Protein AF-A0AAJ1K6I8-F1 (afdb_monomer)

Nearest PDB structures (foldseek):
  7cw2-assembly1_G  TM=1.431E-01  e=1.729E+00  Chikungunya virus
  3vu1-assembly3_B  TM=1.465E-01  e=9.385E-01  Pyrococcus horikoshii OT3
  2y38-assembly1_A  TM=1.721E-01  e=2.697E+00  Mus musculus
  8dmk-assembly1_G  TM=1.646E-01  e=2.851E+00  Homo sapiens
  7l0x-assembly1_A  TM=8.747E-02  e=4.969E+00  Human bocavirus 2

Solvent-accessible surface area (backbone atoms only — not comparable to full-atom values): 17843 Å² total; per-residue (Å²): 136,84,81,69,69,66,61,62,54,54,54,50,50,54,52,47,50,56,55,49,54,47,72,72,60,46,54,47,30,60,45,58,56,71,55,100,54,77,42,68,25,69,38,74,58,63,40,36,34,36,35,37,39,49,50,61,60,92,43,60,48,101,85,53,48,31,41,80,56,90,61,39,62,38,56,99,60,13,27,31,35,32,36,29,44,47,19,76,48,39,23,38,34,37,47,49,69,50,67,42,64,46,36,42,31,15,43,45,37,33,37,37,44,75,57,76,91,77,45,69,90,72,59,56,64,68,61,33,26,31,80,51,97,81,25,37,34,56,38,71,49,93,63,74,59,88,90,60,66,43,28,37,77,78,46,74,38,77,39,52,92,83,33,46,68,54,57,46,35,33,38,39,35,42,31,66,89,46,75,44,72,51,56,93,83,77,89,82,77,62,40,59,58,58,50,42,51,52,53,31,66,46,21,57,79,34,75,49,49,51,70,40,66,38,30,37,72,51,38,37,24,65,23,24,37,36,39,36,34,65,58,67,70,89,79,56,83,79,83,74,84,80,60,92,92,58,80,79,84,73,41,63,64,44,46,51,49,51,50,54,50,48,64,62,46,30,79,80,39,79,75,56,38,63,33,25,54,35,83,88,43,90,83,70,52,34,29,27,69,61,45,73,54,89,54,83,88,62,83,48,77,47,24,33,38,73,43,44,45,51,30,44,38,35,31,46,43,75,59,132

Secondary structure (DSSP, 8-state):
----HHHHHHHHHHHHHHHHHHHHH-EEEEEETTSSS---EEEEETTEEEEEEE-S---B-TTS-B---TT-B--TT-EEEEEEE--SS-EEEEEEEEEE--EE-SEEEEEEEEPPS--TTT--TTTEEEEETTEEEE---SS--TTS--EEEEEEEEEPTT-B--EEEEEEEEETTEEEEE-SS--SS-HHHHHHHHHHHHHTTEEE-TT--HHHHTS-EEEEEEEEE----S---SS--PPTTS--PPPHHHHHHHHHHHHHHTTT-TT-EEEEE-TT-TTS-EEE--EE--SSS---TTEEE---EEEEEEEEEE--

Structure (mmCIF, N/CA/C/O backbone):
data_AF-A0AAJ1K6I8-F1
#
_entry.id   AF-A0AAJ1K6I8-F1
#
loop_
_atom_site.group_PDB
_atom_site.id
_atom_site.type_symbol
_atom_site.label_atom_id
_atom_site.label_alt_id
_atom_site.label_comp_id
_atom_site.label_asym_id
_atom_site.label_entity_id
_atom_site.label_seq_id
_atom_site.pdbx_PDB_ins_code
_atom_site.Cartn_x
_atom_site.Cartn_y
_atom_site.Cartn_z
_atom_site.occupancy
_atom_site.B_iso_or_equiv
_atom_site.auth_seq_id
_atom_site.auth_comp_id
_atom_site.auth_asym_id
_atom_site.auth_atom_id
_atom_site.pdbx_PDB_model_num
ATOM 1 N N . MET A 1 1 ? 58.435 -9.416 2.989 1.00 38.78 1 MET A N 1
ATOM 2 C CA . MET A 1 1 ? 57.155 -9.105 2.308 1.00 38.78 1 MET A CA 1
ATOM 3 C C . MET A 1 1 ? 56.909 -10.129 1.195 1.00 38.78 1 MET A C 1
ATOM 5 O O . MET A 1 1 ? 57.478 -10.001 0.117 1.00 38.78 1 MET A O 1
ATOM 9 N N . LYS A 1 2 ? 56.142 -11.199 1.460 1.00 36.44 2 LYS A N 1
ATOM 10 C CA . LYS A 1 2 ? 55.767 -12.202 0.441 1.00 36.44 2 LYS A CA 1
ATOM 11 C C . LYS A 1 2 ? 54.670 -11.609 -0.455 1.00 36.44 2 LYS A C 1
ATOM 13 O O . LYS A 1 2 ? 53.614 -11.229 0.037 1.00 36.44 2 LYS A O 1
ATOM 18 N N . LYS A 1 3 ? 54.932 -11.499 -1.761 1.00 41.12 3 LYS A N 1
ATOM 19 C CA . LYS A 1 3 ? 53.960 -11.044 -2.771 1.00 41.12 3 LYS A CA 1
ATOM 20 C C . LYS A 1 3 ? 52.855 -12.100 -2.932 1.00 41.12 3 LYS A C 1
ATOM 22 O O . LYS A 1 3 ? 53.098 -13.153 -3.518 1.00 41.12 3 LYS A O 1
ATOM 27 N N . ASN A 1 4 ? 51.651 -11.811 -2.434 1.00 41.00 4 ASN A N 1
ATOM 28 C CA . ASN A 1 4 ? 50.465 -12.662 -2.572 1.00 41.00 4 ASN A CA 1
ATOM 29 C C . ASN A 1 4 ? 49.978 -12.702 -4.031 1.00 41.00 4 ASN A C 1
ATOM 31 O O . ASN A 1 4 ? 49.158 -11.888 -4.453 1.00 41.00 4 ASN A O 1
ATOM 35 N N . LYS A 1 5 ? 50.467 -13.678 -4.807 1.00 43.75 5 LYS A N 1
ATOM 36 C CA . LYS A 1 5 ? 49.947 -14.001 -6.150 1.00 43.75 5 LYS A CA 1
ATOM 37 C C . LYS A 1 5 ? 48.472 -14.449 -6.117 1.00 43.75 5 LYS A C 1
ATOM 39 O O . LYS A 1 5 ? 47.772 -14.287 -7.108 1.00 43.75 5 LYS A O 1
ATOM 44 N N . SER A 1 6 ? 47.986 -14.920 -4.969 1.00 41.75 6 SER A N 1
ATOM 45 C CA . SER A 1 6 ? 46.628 -15.440 -4.767 1.00 41.75 6 SER A CA 1
ATOM 46 C C . SER A 1 6 ? 45.533 -14.365 -4.797 1.00 41.75 6 SER A C 1
ATOM 48 O O . SER A 1 6 ? 44.414 -14.653 -5.201 1.00 41.75 6 SER A O 1
ATOM 50 N N . ILE A 1 7 ? 45.849 -13.112 -4.440 1.00 43.94 7 ILE A N 1
ATOM 51 C CA . ILE A 1 7 ? 44.864 -12.012 -4.433 1.00 43.94 7 ILE A CA 1
ATOM 52 C C . ILE A 1 7 ? 44.485 -11.601 -5.865 1.00 43.94 7 ILE A C 1
ATOM 54 O O . ILE A 1 7 ? 43.333 -11.278 -6.125 1.00 43.94 7 ILE A O 1
ATOM 58 N N . LYS A 1 8 ? 45.412 -11.706 -6.828 1.00 40.22 8 LYS A N 1
ATOM 59 C CA . LYS A 1 8 ? 45.126 -11.377 -8.236 1.00 40.22 8 LYS A CA 1
ATOM 60 C C . LYS A 1 8 ? 44.209 -12.397 -8.918 1.00 40.22 8 LYS A C 1
ATOM 62 O O . LYS A 1 8 ? 43.440 -12.012 -9.787 1.00 40.22 8 LYS A O 1
ATOM 67 N N . ILE A 1 9 ? 44.266 -13.669 -8.518 1.00 42.62 9 ILE A N 1
ATOM 68 C CA . ILE A 1 9 ? 43.439 -14.740 -9.100 1.00 42.62 9 ILE A CA 1
ATOM 69 C C . ILE A 1 9 ? 41.993 -14.645 -8.599 1.00 42.62 9 ILE A C 1
ATOM 71 O O . ILE A 1 9 ? 41.072 -14.812 -9.388 1.00 42.62 9 ILE A O 1
ATOM 75 N N . VAL A 1 10 ? 41.781 -14.299 -7.325 1.00 42.50 10 VAL A N 1
ATOM 76 C CA . VAL A 1 10 ? 40.431 -14.141 -6.754 1.00 42.50 10 VAL A CA 1
ATOM 77 C C . VAL A 1 10 ? 39.714 -12.919 -7.336 1.00 42.50 10 VAL A C 1
ATOM 79 O O . VAL A 1 10 ? 38.545 -13.020 -7.689 1.00 42.50 10 VAL A O 1
ATOM 82 N N . THR A 1 11 ? 40.410 -11.792 -7.532 1.00 41.44 11 THR A N 1
ATOM 83 C CA . THR A 1 11 ? 39.826 -10.619 -8.208 1.00 41.44 11 THR A CA 1
ATOM 84 C C . THR A 1 11 ? 39.512 -10.906 -9.679 1.00 41.44 11 THR A C 1
ATOM 86 O O . THR A 1 11 ? 38.473 -10.476 -10.171 1.00 41.44 11 THR A O 1
ATOM 89 N N . PHE A 1 12 ? 40.353 -11.680 -10.374 1.00 40.25 12 PHE A N 1
ATOM 90 C CA . PHE A 1 12 ? 40.087 -12.083 -11.758 1.00 40.25 12 PHE A CA 1
ATOM 91 C C . PHE A 1 12 ? 38.906 -13.063 -11.857 1.00 40.25 12 PHE A C 1
ATOM 93 O O . PHE A 1 12 ? 38.102 -12.940 -12.774 1.00 40.25 12 PHE A O 1
ATOM 100 N N . LEU A 1 13 ? 38.742 -13.977 -10.889 1.00 36.44 13 LEU A N 1
ATOM 101 C CA . LEU A 1 13 ? 37.581 -14.874 -10.816 1.00 36.44 13 LEU A CA 1
ATOM 102 C C . LEU A 1 13 ? 36.275 -14.117 -10.532 1.00 36.44 13 LEU A C 1
ATOM 104 O O . LEU A 1 13 ? 35.247 -14.445 -11.115 1.00 36.44 13 LEU A O 1
ATOM 108 N N . PHE A 1 14 ? 36.312 -13.092 -9.675 1.00 39.00 14 PHE A N 1
ATOM 109 C CA . PHE A 1 14 ? 35.135 -12.278 -9.353 1.00 39.00 14 PHE A CA 1
ATOM 110 C C . PHE A 1 14 ? 34.688 -11.424 -10.550 1.00 39.00 14 PHE A C 1
ATOM 112 O O . PHE A 1 14 ? 33.501 -11.359 -10.857 1.00 39.00 14 PHE A O 1
ATOM 119 N N . VAL A 1 15 ? 35.641 -10.829 -11.279 1.00 41.50 15 VAL A N 1
ATOM 120 C CA . VAL A 1 15 ? 35.359 -10.092 -12.523 1.00 41.50 15 VAL A CA 1
ATOM 121 C C . VAL A 1 15 ? 34.892 -11.045 -13.630 1.00 41.50 15 VAL A C 1
ATOM 123 O O . VAL A 1 15 ? 33.938 -10.732 -14.333 1.00 41.50 15 VAL A O 1
ATOM 126 N N . ALA A 1 16 ? 35.477 -12.242 -13.746 1.00 33.47 16 ALA A N 1
ATOM 127 C CA . ALA A 1 16 ? 35.028 -13.254 -14.702 1.00 33.47 16 ALA A CA 1
ATOM 128 C C . ALA A 1 16 ? 33.619 -13.795 -14.386 1.00 33.47 16 ALA A C 1
ATOM 130 O O . ALA A 1 16 ? 32.859 -14.060 -15.312 1.00 33.47 16 ALA A O 1
ATOM 131 N N . MET A 1 17 ? 33.223 -13.915 -13.112 1.00 36.22 17 MET A N 1
ATOM 132 C CA . MET A 1 17 ? 31.847 -14.278 -12.730 1.00 36.22 17 MET A CA 1
ATOM 133 C C . MET A 1 17 ? 30.831 -13.186 -13.083 1.00 36.22 17 MET A C 1
ATOM 135 O O . MET A 1 17 ? 29.754 -13.502 -13.584 1.00 36.22 17 MET A O 1
ATOM 139 N N . PHE A 1 18 ? 31.172 -11.907 -12.898 1.00 33.94 18 PHE A N 1
ATOM 140 C CA . PHE A 1 18 ? 30.319 -10.798 -13.347 1.00 33.94 18 PHE A CA 1
ATOM 141 C C . PHE A 1 18 ? 30.206 -10.722 -14.878 1.00 33.94 18 PHE A C 1
ATOM 143 O O . PHE A 1 18 ? 29.122 -10.480 -15.393 1.00 33.94 18 PHE A O 1
ATOM 150 N N . VAL A 1 19 ? 31.291 -10.991 -15.615 1.00 36.91 19 VAL A N 1
ATOM 151 C CA . VAL A 1 19 ? 31.282 -10.993 -17.092 1.00 36.91 19 VAL A CA 1
ATOM 152 C C . VAL A 1 19 ? 30.577 -12.230 -17.665 1.00 36.91 19 VAL A C 1
ATOM 154 O O . VAL A 1 19 ? 29.942 -12.149 -18.708 1.00 36.91 19 VAL A O 1
ATOM 157 N N . THR A 1 20 ? 30.636 -13.385 -16.999 1.00 37.34 20 THR A N 1
ATOM 158 C CA . THR A 1 20 ? 29.946 -14.601 -17.475 1.00 37.34 20 THR A CA 1
ATOM 159 C C . THR A 1 20 ? 28.459 -14.617 -17.128 1.00 37.34 20 THR A C 1
ATOM 161 O O . THR A 1 20 ? 27.670 -15.155 -17.897 1.00 37.34 20 THR A O 1
ATOM 164 N N . THR A 1 21 ? 28.031 -13.985 -16.033 1.00 38.47 21 THR A N 1
ATOM 165 C CA . THR A 1 21 ? 26.598 -13.889 -15.699 1.00 38.47 21 THR A CA 1
ATOM 166 C C . THR A 1 21 ? 25.840 -12.899 -16.586 1.00 38.47 21 THR A C 1
ATOM 168 O O . THR A 1 21 ? 24.662 -13.131 -16.866 1.00 38.47 21 THR A O 1
ATOM 171 N N . THR A 1 22 ? 26.498 -11.862 -17.114 1.00 41.53 22 THR A N 1
ATOM 172 C CA . THR A 1 22 ? 25.907 -10.978 -18.136 1.00 41.53 22 THR A CA 1
ATOM 173 C C . THR A 1 22 ? 25.869 -11.633 -19.520 1.00 41.53 22 THR A C 1
ATOM 175 O O . THR A 1 22 ? 24.896 -11.452 -20.243 1.00 41.53 22 THR A O 1
ATOM 178 N N . LEU A 1 23 ? 26.856 -12.473 -19.863 1.00 41.47 23 LEU A N 1
ATOM 179 C CA . LEU A 1 23 ? 26.892 -13.200 -21.142 1.00 41.47 23 LEU A CA 1
ATOM 180 C C . LEU A 1 23 ? 25.904 -14.378 -21.230 1.00 41.47 23 LEU A C 1
ATOM 182 O O . LEU A 1 23 ? 25.534 -14.762 -22.333 1.00 41.47 23 LEU A O 1
ATOM 186 N N . VAL A 1 24 ? 25.482 -14.964 -20.101 1.00 44.53 24 VAL A N 1
ATOM 187 C CA . VAL A 1 24 ? 24.609 -16.159 -20.088 1.00 44.53 24 VAL A CA 1
ATOM 188 C C . VAL A 1 24 ? 23.135 -15.825 -19.817 1.00 44.53 24 VAL A C 1
ATOM 190 O O . VAL A 1 24 ? 22.267 -16.645 -20.102 1.00 44.53 24 VAL A O 1
ATOM 193 N N . SER A 1 25 ? 22.809 -14.643 -19.278 1.00 48.06 25 SER A N 1
ATOM 194 C CA . SER A 1 25 ? 21.444 -14.372 -18.790 1.00 48.06 25 SER A CA 1
ATOM 195 C C . SER A 1 25 ? 20.563 -13.484 -19.678 1.00 48.06 25 SER A C 1
ATOM 197 O O . SER A 1 25 ? 19.380 -13.353 -19.371 1.00 48.06 25 SER A O 1
ATOM 199 N N . ASN A 1 26 ? 21.075 -12.878 -20.758 1.00 58.56 26 ASN A N 1
ATOM 200 C CA . ASN A 1 26 ? 20.370 -11.855 -21.560 1.00 58.56 26 ASN A CA 1
ATOM 201 C C . ASN A 1 26 ? 19.823 -10.661 -20.731 1.00 58.56 26 ASN A C 1
ATOM 203 O O . ASN A 1 26 ? 19.096 -9.822 -21.257 1.00 58.56 26 ASN A O 1
ATOM 207 N N . VAL A 1 27 ? 20.149 -10.541 -19.435 1.00 59.81 27 VAL A N 1
ATOM 208 C CA . VAL A 1 27 ? 19.680 -9.448 -18.568 1.00 59.81 27 VAL A CA 1
ATOM 209 C C . VAL A 1 27 ? 20.643 -8.269 -18.678 1.00 59.81 27 VAL A C 1
ATOM 211 O O . VAL A 1 27 ? 21.794 -8.366 -18.260 1.00 59.81 27 VAL A O 1
ATOM 214 N N . PHE A 1 28 ? 20.161 -7.153 -19.229 1.00 62.72 28 PHE A N 1
ATOM 215 C CA . PHE A 1 28 ? 20.962 -5.965 -19.552 1.00 62.72 28 PHE A CA 1
ATOM 216 C C . PHE A 1 28 ? 20.936 -4.914 -18.442 1.00 62.72 28 PHE A C 1
ATOM 218 O O . PHE A 1 28 ? 21.936 -4.254 -18.177 1.00 62.72 28 PHE A O 1
ATOM 225 N N . ALA A 1 29 ? 19.805 -4.759 -17.760 1.00 65.50 29 ALA A N 1
ATOM 226 C CA . ALA A 1 29 ? 19.705 -3.893 -16.596 1.00 65.50 29 ALA A CA 1
ATOM 227 C C . ALA A 1 29 ? 18.631 -4.409 -15.645 1.00 65.50 29 ALA A C 1
ATOM 229 O O . ALA A 1 29 ? 17.580 -4.891 -16.066 1.00 65.50 29 ALA A O 1
ATOM 230 N N . GLN A 1 30 ? 18.887 -4.290 -14.347 1.00 71.56 30 GLN A N 1
ATOM 231 C CA . GLN A 1 30 ? 17.906 -4.605 -13.323 1.00 71.56 30 GLN A CA 1
ATOM 232 C C . GLN A 1 30 ? 17.962 -3.554 -12.219 1.00 71.56 30 GLN A C 1
ATOM 234 O O . GLN A 1 30 ? 19.021 -3.303 -11.653 1.00 71.56 30 GLN A O 1
ATOM 239 N N . TYR A 1 31 ? 16.809 -2.969 -11.923 1.00 73.56 31 TYR A N 1
ATOM 240 C CA . TYR A 1 31 ? 16.574 -2.052 -10.818 1.00 73.56 31 TYR A CA 1
ATOM 241 C C . TYR A 1 31 ? 15.690 -2.740 -9.775 1.00 73.56 31 TYR A C 1
ATOM 243 O O . TYR A 1 31 ? 14.700 -3.384 -10.142 1.00 73.56 31 TYR A O 1
ATOM 251 N N . ILE A 1 32 ? 16.039 -2.617 -8.492 1.00 74.81 32 ILE A N 1
ATOM 252 C CA . ILE A 1 32 ? 15.300 -3.231 -7.385 1.00 74.81 32 ILE A CA 1
ATOM 253 C C . ILE A 1 32 ? 15.176 -2.205 -6.265 1.00 74.81 32 ILE A C 1
ATOM 255 O O . ILE A 1 32 ? 16.120 -1.978 -5.522 1.00 74.81 32 ILE A O 1
ATOM 259 N N . SER A 1 33 ? 13.978 -1.669 -6.037 1.00 71.62 33 SER A N 1
ATOM 260 C CA . SER A 1 33 ? 13.776 -0.604 -5.042 1.00 71.62 33 SER A CA 1
ATOM 261 C C . SER A 1 33 ? 14.146 -0.969 -3.594 1.00 71.62 33 SER A C 1
ATOM 263 O O . SER A 1 33 ? 14.109 -0.117 -2.710 1.00 71.62 33 SER A O 1
ATOM 265 N N . ASN A 1 34 ? 14.415 -2.241 -3.299 1.00 61.84 34 ASN A N 1
ATOM 266 C CA . ASN A 1 34 ? 14.684 -2.731 -1.948 1.00 61.84 34 ASN A CA 1
ATOM 267 C C . ASN A 1 34 ? 16.176 -2.727 -1.571 1.00 61.84 34 ASN A C 1
ATOM 269 O O . ASN A 1 34 ? 16.479 -3.046 -0.424 1.00 61.84 34 ASN A O 1
ATOM 273 N N . THR A 1 35 ? 17.094 -2.339 -2.462 1.00 54.38 35 THR A N 1
ATOM 274 C CA . THR A 1 35 ? 18.536 -2.273 -2.167 1.00 54.38 35 THR A CA 1
ATOM 275 C C . THR A 1 35 ? 18.991 -0.875 -1.720 1.00 54.38 35 THR A C 1
ATOM 277 O O . THR A 1 35 ? 18.536 0.132 -2.244 1.00 54.38 35 THR A O 1
ATOM 280 N N . ASP A 1 36 ? 19.883 -0.796 -0.721 1.00 45.28 36 ASP A N 1
ATOM 281 C CA . ASP A 1 36 ? 20.355 0.454 -0.075 1.00 45.28 36 ASP A CA 1
ATOM 282 C C . ASP A 1 36 ? 21.361 1.279 -0.906 1.00 45.28 36 ASP A C 1
ATOM 284 O O . ASP A 1 36 ? 22.176 2.025 -0.358 1.00 45.28 36 ASP A O 1
ATOM 288 N N . LYS A 1 37 ? 21.391 1.124 -2.229 1.00 42.66 37 LYS A N 1
ATOM 289 C CA . LYS A 1 37 ? 22.335 1.850 -3.084 1.00 42.66 37 LYS A CA 1
ATOM 290 C C . LYS A 1 37 ? 21.564 2.692 -4.080 1.00 42.66 37 LYS A C 1
ATOM 292 O O . LYS A 1 37 ? 20.499 2.293 -4.530 1.00 42.66 37 LYS A O 1
ATOM 297 N N . ASP A 1 38 ? 22.123 3.851 -4.423 1.00 42.59 38 ASP A N 1
ATOM 298 C CA . ASP A 1 38 ? 21.773 4.534 -5.664 1.00 42.59 38 ASP A CA 1
ATOM 299 C C . ASP A 1 38 ? 21.954 3.512 -6.791 1.00 42.59 38 ASP A C 1
ATOM 301 O O . ASP A 1 38 ? 23.079 3.184 -7.189 1.00 42.59 38 ASP A O 1
ATOM 305 N N . ASP A 1 39 ? 20.845 2.918 -7.223 1.00 46.72 39 ASP A N 1
ATOM 306 C CA . ASP A 1 39 ? 20.861 1.819 -8.170 1.00 46.72 39 ASP A CA 1
ATOM 307 C C . ASP A 1 39 ? 21.228 2.419 -9.519 1.00 46.72 39 ASP A C 1
ATOM 309 O O . ASP A 1 39 ? 20.403 3.009 -10.210 1.00 46.72 39 ASP A O 1
ATOM 313 N N . SER A 1 40 ? 22.503 2.311 -9.872 1.00 45.56 40 SER A N 1
ATOM 314 C CA . SER A 1 40 ? 22.976 2.503 -11.232 1.00 45.56 40 SER A CA 1
ATOM 315 C C . SER A 1 40 ? 23.131 1.125 -11.860 1.00 45.56 40 SER A C 1
ATOM 317 O O . SER A 1 40 ? 24.184 0.498 -11.795 1.00 45.56 40 SER A O 1
ATOM 319 N N . ALA A 1 41 ? 22.055 0.623 -12.460 1.00 50.69 41 ALA A N 1
ATOM 320 C CA . ALA A 1 41 ? 22.172 -0.459 -13.428 1.00 50.69 41 ALA A CA 1
ATOM 321 C C . ALA A 1 41 ? 22.564 0.190 -14.753 1.00 50.69 41 ALA A C 1
ATOM 323 O O . ALA A 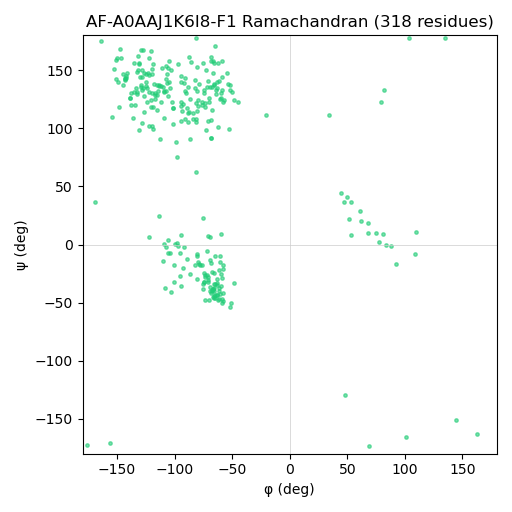1 41 ? 21.871 1.093 -15.205 1.00 50.69 41 ALA A O 1
ATOM 324 N N . GLY A 1 42 ? 23.691 -0.193 -15.341 1.00 49.81 42 GLY A N 1
ATOM 325 C CA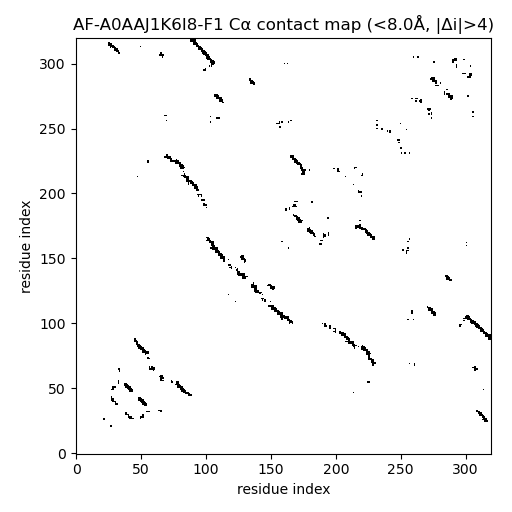 . GLY A 1 42 ? 24.165 0.387 -16.593 1.00 49.81 42 GLY A CA 1
ATOM 326 C C . GLY A 1 42 ? 25.053 -0.601 -17.324 1.00 49.81 42 GLY A C 1
ATOM 327 O O . GLY A 1 42 ? 26.163 -0.870 -16.873 1.00 49.81 42 GLY A O 1
ATOM 328 N N . ILE A 1 43 ? 24.570 -1.138 -18.440 1.00 56.31 43 ILE A N 1
ATOM 329 C CA . ILE A 1 43 ? 25.348 -1.996 -19.337 1.00 56.31 43 ILE A CA 1
ATOM 330 C C . ILE A 1 43 ? 25.195 -1.441 -20.750 1.00 56.31 43 ILE A C 1
ATOM 332 O O . ILE A 1 43 ? 24.099 -1.061 -21.166 1.00 56.31 43 ILE A O 1
ATOM 336 N N . ALA A 1 44 ? 26.318 -1.363 -21.464 1.00 57.72 44 ALA A N 1
ATOM 337 C CA . ALA A 1 44 ? 26.352 -1.097 -22.891 1.00 57.72 44 ALA A CA 1
ATOM 338 C C . ALA A 1 44 ? 26.767 -2.385 -23.602 1.00 57.72 44 ALA A C 1
ATOM 340 O O . ALA A 1 44 ? 27.918 -2.806 -23.488 1.00 57.72 44 ALA A O 1
ATOM 341 N N . GLN A 1 45 ? 25.843 -3.025 -24.313 1.00 62.00 45 GLN A N 1
ATOM 342 C CA . GLN A 1 45 ? 26.141 -4.225 -25.090 1.00 62.00 45 GLN A CA 1
ATOM 343 C C . GLN A 1 45 ? 25.519 -4.098 -26.477 1.00 62.00 45 GLN A C 1
ATOM 345 O O . GLN A 1 45 ? 24.418 -3.580 -26.651 1.00 62.00 45 GLN A O 1
ATOM 350 N N . TRP A 1 46 ? 26.324 -4.455 -27.478 1.00 69.75 46 TRP A N 1
ATOM 351 C CA . TRP A 1 46 ? 26.055 -4.224 -28.896 1.00 69.75 46 TRP A CA 1
ATOM 352 C C . TRP A 1 46 ? 25.678 -2.786 -29.263 1.00 69.75 46 TRP A C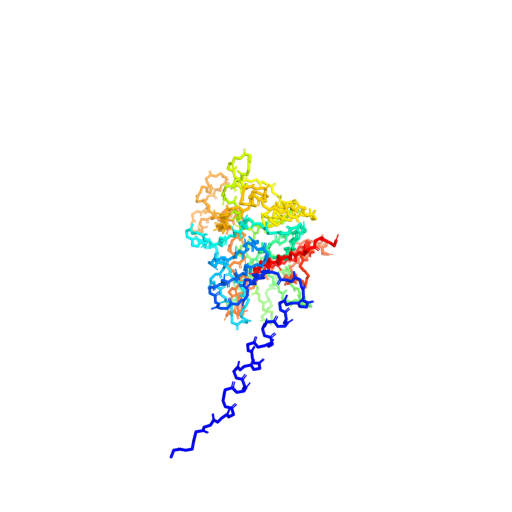 1
ATOM 354 O O . TRP A 1 46 ? 25.067 -2.602 -30.299 1.00 69.75 46 TRP A O 1
ATOM 364 N N . GLY A 1 47 ? 26.020 -1.773 -28.459 1.00 74.19 47 GLY A N 1
ATOM 365 C CA . GLY A 1 47 ? 25.650 -0.369 -28.694 1.00 74.19 47 GLY A CA 1
ATOM 366 C C . GLY A 1 47 ? 24.293 0.059 -28.114 1.00 74.19 47 GLY A C 1
ATOM 367 O O . GLY A 1 47 ? 23.963 1.239 -28.201 1.00 74.19 47 GLY A O 1
ATOM 368 N N . VAL A 1 48 ? 23.542 -0.853 -27.481 1.00 79.19 48 VAL A N 1
ATOM 369 C CA . VAL A 1 48 ? 22.356 -0.537 -26.664 1.00 79.19 48 VAL A CA 1
ATOM 370 C C . VAL A 1 48 ? 22.813 -0.083 -25.282 1.00 79.19 48 VAL A C 1
ATOM 372 O O . VAL A 1 48 ? 23.632 -0.758 -24.663 1.00 79.19 48 VAL A O 1
ATOM 375 N N . VAL A 1 49 ? 22.277 1.032 -24.787 1.00 80.88 49 VAL A N 1
ATOM 376 C CA . VAL A 1 49 ? 22.544 1.571 -23.449 1.00 80.88 49 VAL A CA 1
ATOM 377 C C . VAL A 1 49 ? 21.243 1.603 -22.663 1.00 80.88 49 VAL A C 1
ATOM 379 O O . VAL A 1 49 ? 20.317 2.326 -23.017 1.00 80.88 49 VAL A O 1
ATOM 382 N N . THR A 1 50 ? 21.189 0.860 -21.564 1.00 78.75 50 THR A N 1
ATOM 383 C CA . THR A 1 50 ? 20.059 0.888 -20.628 1.00 78.75 50 THR A CA 1
ATOM 384 C C . THR A 1 50 ? 20.550 1.319 -19.261 1.00 78.75 50 THR A C 1
ATOM 386 O O . THR A 1 50 ? 21.522 0.747 -18.762 1.00 78.75 50 THR A O 1
ATOM 389 N N . SER A 1 51 ? 19.883 2.288 -18.638 1.00 79.12 51 SER A N 1
ATOM 390 C CA . SER A 1 51 ? 20.165 2.634 -17.254 1.00 79.12 51 SER A CA 1
ATOM 391 C C . SER A 1 51 ? 18.946 3.015 -16.441 1.00 79.12 51 SER A C 1
ATOM 393 O O . SER A 1 51 ? 18.078 3.724 -16.930 1.00 79.12 51 SER A O 1
ATOM 395 N N . ALA A 1 52 ? 18.953 2.624 -15.175 1.00 83.31 52 ALA A N 1
ATOM 396 C CA . ALA A 1 52 ? 18.125 3.210 -14.131 1.00 83.31 52 ALA A CA 1
ATOM 397 C C . ALA A 1 52 ? 19.066 3.954 -13.177 1.00 83.31 52 ALA A C 1
ATOM 399 O O . ALA A 1 52 ? 20.157 3.447 -12.916 1.00 83.31 52 ALA A O 1
ATOM 400 N N . LYS A 1 53 ? 18.712 5.167 -12.747 1.00 81.88 53 LYS A N 1
ATOM 401 C CA . LYS A 1 53 ? 19.516 5.998 -11.840 1.00 81.88 53 LYS A CA 1
ATOM 402 C C . LYS A 1 53 ? 18.623 6.759 -10.873 1.00 81.88 53 LYS A C 1
ATOM 404 O O . LYS A 1 53 ? 17.590 7.289 -11.267 1.00 81.88 53 LYS A O 1
ATOM 409 N N . GLY A 1 54 ? 19.083 6.886 -9.636 1.00 80.19 54 GLY A N 1
ATOM 410 C CA . GLY A 1 54 ? 18.352 7.558 -8.568 1.00 80.19 54 GLY A CA 1
ATOM 411 C C . GLY A 1 54 ? 17.672 6.562 -7.638 1.00 80.19 54 GLY A C 1
ATOM 412 O O . GLY A 1 54 ? 17.984 5.372 -7.629 1.00 80.19 54 GLY A O 1
ATOM 413 N N . SER A 1 55 ? 16.754 7.068 -6.826 1.00 82.69 55 SER A N 1
ATOM 414 C CA . SER A 1 55 ? 16.077 6.289 -5.796 1.00 82.69 55 SER A CA 1
ATOM 415 C C . SER A 1 55 ? 14.607 6.662 -5.794 1.00 82.69 55 SER A C 1
ATOM 417 O O . SER A 1 55 ? 14.261 7.828 -5.590 1.00 82.69 55 SER A O 1
ATOM 419 N N . LEU A 1 56 ? 13.750 5.669 -6.045 1.00 86.44 56 LEU A N 1
ATOM 420 C CA . LEU A 1 56 ? 12.312 5.881 -6.015 1.00 86.44 56 LEU A CA 1
ATOM 421 C C . LEU A 1 56 ? 11.830 6.020 -4.569 1.00 86.44 56 LEU A C 1
ATOM 423 O O . LEU A 1 56 ? 11.153 6.986 -4.250 1.00 86.44 56 LEU A O 1
ATOM 427 N N . PHE A 1 57 ? 12.240 5.119 -3.673 1.00 88.12 57 PHE A N 1
ATOM 428 C CA . PHE A 1 57 ? 11.861 5.148 -2.258 1.00 88.12 57 PHE A CA 1
ATOM 429 C C . PHE A 1 57 ? 13.103 5.206 -1.374 1.00 88.12 57 PHE A C 1
ATOM 431 O O . PHE A 1 57 ? 14.031 4.419 -1.547 1.00 88.12 57 PHE A O 1
ATOM 438 N N . THR A 1 58 ? 13.108 6.126 -0.410 1.00 81.19 58 THR A N 1
ATOM 439 C CA . THR A 1 58 ? 14.280 6.384 0.443 1.00 81.19 58 THR A CA 1
ATOM 440 C C . THR A 1 58 ? 14.099 5.936 1.887 1.00 81.19 58 THR A C 1
ATOM 442 O O . THR A 1 58 ? 15.075 5.889 2.629 1.00 81.19 58 THR A O 1
ATOM 445 N N . GLN A 1 59 ? 12.867 5.645 2.304 1.00 86.56 59 GLN A N 1
ATOM 446 C CA . GLN A 1 59 ? 12.548 5.249 3.671 1.00 86.56 59 GLN A CA 1
ATOM 447 C C . GLN A 1 59 ? 12.277 3.748 3.750 1.00 86.56 59 GLN A C 1
ATOM 449 O O . GLN A 1 59 ? 11.639 3.167 2.868 1.00 86.56 59 GLN A O 1
ATOM 454 N N . LYS A 1 60 ? 12.767 3.123 4.822 1.00 86.56 60 LYS A N 1
ATOM 455 C CA . LYS A 1 60 ? 12.622 1.692 5.093 1.00 86.56 60 LYS A CA 1
ATOM 456 C C . LYS A 1 60 ? 12.171 1.464 6.529 1.00 86.56 60 LYS A C 1
ATOM 458 O O . LYS A 1 60 ? 12.526 2.233 7.420 1.00 86.56 60 LYS A O 1
ATOM 463 N N . ASP A 1 61 ? 11.412 0.398 6.748 1.00 84.62 61 ASP A N 1
ATOM 464 C CA . ASP A 1 61 ? 11.089 -0.070 8.093 1.00 84.62 61 ASP A CA 1
ATOM 465 C C . ASP A 1 61 ? 12.227 -0.908 8.703 1.00 84.62 61 ASP A C 1
ATOM 467 O O . ASP A 1 61 ? 13.237 -1.196 8.057 1.00 84.62 61 ASP A O 1
ATOM 471 N N . ALA A 1 62 ? 12.051 -1.350 9.952 1.00 83.12 62 ALA A N 1
ATOM 472 C CA . ALA A 1 62 ? 13.033 -2.177 10.661 1.00 83.12 62 ALA A CA 1
ATOM 473 C C . ALA A 1 62 ? 13.327 -3.533 9.982 1.00 83.12 62 ALA A C 1
ATOM 475 O O . ALA A 1 62 ? 14.318 -4.181 10.311 1.00 83.12 62 ALA A O 1
ATOM 476 N N . THR A 1 63 ? 12.483 -3.972 9.041 1.00 82.94 63 THR A N 1
ATOM 477 C CA . THR A 1 63 ? 12.667 -5.204 8.259 1.00 82.94 63 THR A CA 1
ATOM 478 C C . THR A 1 63 ? 13.286 -4.952 6.881 1.00 82.94 63 THR A C 1
ATOM 480 O O . THR A 1 63 ? 13.477 -5.895 6.115 1.00 82.94 63 THR A O 1
ATOM 483 N N . GLY A 1 64 ? 13.613 -3.696 6.556 1.00 82.50 64 GLY A N 1
ATOM 484 C CA . GLY A 1 64 ? 14.204 -3.291 5.280 1.00 82.50 64 GLY A CA 1
ATOM 485 C C . GLY A 1 64 ? 13.197 -3.125 4.137 1.00 82.50 64 GLY A C 1
ATOM 486 O O . GLY A 1 64 ? 13.606 -2.956 2.986 1.00 82.50 64 GLY A O 1
ATOM 487 N N . LYS A 1 65 ? 11.888 -3.167 4.418 1.00 85.44 65 LYS A N 1
ATOM 488 C CA . LYS A 1 65 ? 10.844 -2.935 3.409 1.00 85.44 65 LYS A CA 1
ATOM 489 C C . LYS A 1 65 ? 10.623 -1.444 3.216 1.00 85.44 65 LYS A C 1
ATOM 491 O O . LYS A 1 65 ? 10.612 -0.703 4.196 1.00 85.44 65 LYS A O 1
ATOM 496 N N . ASN A 1 66 ? 10.403 -1.012 1.976 1.00 89.12 66 ASN A N 1
ATOM 497 C CA . ASN A 1 66 ? 10.136 0.399 1.728 1.00 89.12 66 ASN A CA 1
ATOM 498 C C . ASN A 1 66 ? 8.773 0.792 2.298 1.00 89.12 66 ASN A C 1
ATOM 500 O O . ASN A 1 66 ? 7.775 0.088 2.109 1.00 89.12 66 ASN A O 1
ATOM 504 N N . ILE A 1 67 ? 8.764 1.935 2.968 1.00 89.19 67 ILE A N 1
ATOM 505 C CA . ILE A 1 67 ? 7.588 2.571 3.552 1.00 89.19 67 ILE A CA 1
ATOM 506 C C . ILE A 1 67 ? 7.578 4.036 3.138 1.00 89.19 67 ILE A C 1
ATOM 508 O O . ILE A 1 67 ? 8.624 4.603 2.829 1.00 89.19 67 ILE A O 1
ATOM 512 N N . ILE A 1 68 ? 6.401 4.638 3.148 1.00 89.38 68 ILE A N 1
ATOM 513 C CA . ILE A 1 68 ? 6.204 6.074 2.958 1.00 89.38 68 ILE A CA 1
ATOM 514 C C . ILE A 1 68 ? 5.094 6.508 3.917 1.00 89.38 68 ILE A C 1
ATOM 516 O O . ILE A 1 68 ? 4.196 5.717 4.222 1.00 89.38 68 ILE A O 1
ATOM 520 N N . TYR A 1 69 ? 5.178 7.738 4.404 1.00 88.12 69 TYR A N 1
ATOM 521 C CA . TYR A 1 69 ? 4.228 8.308 5.348 1.00 88.12 69 TYR A CA 1
ATOM 522 C C . TYR A 1 69 ? 3.292 9.310 4.657 1.00 88.12 69 TYR A C 1
ATOM 524 O O . TYR A 1 69 ? 3.636 9.860 3.604 1.00 88.12 69 TYR A O 1
ATOM 532 N N . PRO A 1 70 ? 2.110 9.582 5.239 1.00 87.06 70 PRO A N 1
ATOM 533 C CA . PRO A 1 70 ? 1.247 10.669 4.811 1.00 87.06 70 PRO A CA 1
ATOM 534 C C . PRO A 1 70 ? 1.998 11.989 4.644 1.00 87.06 70 PRO A C 1
ATOM 536 O O . PRO A 1 70 ? 2.659 12.478 5.557 1.00 87.06 70 PRO A O 1
ATOM 539 N N . GLY A 1 71 ? 1.875 12.553 3.445 1.00 84.56 71 GLY A N 1
ATOM 540 C CA . GLY A 1 71 ? 2.517 13.799 3.032 1.00 84.56 71 GLY A CA 1
ATOM 541 C C . GLY A 1 71 ? 3.954 13.698 2.542 1.00 84.56 71 GLY A C 1
ATOM 542 O O . GLY A 1 71 ? 4.505 14.712 2.104 1.00 84.56 71 GLY A O 1
ATOM 543 N N . ASP A 1 72 ? 4.537 12.500 2.527 1.00 88.69 72 ASP A N 1
ATOM 544 C CA . ASP A 1 72 ? 5.815 12.275 1.864 1.00 88.69 72 ASP A CA 1
ATOM 545 C C . ASP A 1 72 ? 5.707 12.427 0.342 1.00 88.69 72 ASP A C 1
ATOM 547 O O . ASP A 1 72 ? 4.652 12.265 -0.275 1.00 88.69 72 ASP A O 1
ATOM 551 N N . LYS A 1 73 ? 6.855 12.687 -0.285 1.00 90.06 73 LYS A N 1
ATOM 552 C CA . LYS A 1 73 ? 7.017 12.710 -1.739 1.00 90.06 73 LYS A CA 1
ATOM 553 C C . LYS A 1 73 ? 8.401 12.227 -2.147 1.00 90.06 73 LYS A C 1
ATOM 555 O O . LYS A 1 73 ? 9.346 12.265 -1.353 1.00 90.06 73 LYS A O 1
ATOM 560 N N . SER A 1 74 ? 8.538 11.818 -3.402 1.00 89.19 74 SER A N 1
ATOM 561 C CA . SER A 1 74 ? 9.836 11.516 -3.996 1.00 89.19 74 SER A CA 1
ATOM 562 C C . SER A 1 74 ? 10.732 12.756 -4.031 1.00 89.19 74 SER A C 1
ATOM 564 O O . SER A 1 74 ? 10.253 13.889 -4.107 1.00 89.19 74 SER A O 1
ATOM 566 N N . LYS A 1 75 ? 12.052 12.541 -4.071 1.00 83.69 75 LYS A N 1
ATOM 567 C CA . LYS A 1 75 ? 13.020 13.596 -4.416 1.00 83.69 75 LYS A CA 1
ATOM 568 C C . LYS A 1 75 ? 12.734 14.157 -5.815 1.00 83.69 75 LYS A C 1
ATOM 570 O O . LYS A 1 75 ? 12.159 13.452 -6.640 1.00 83.69 75 LYS A O 1
ATOM 575 N N . ASP A 1 76 ? 13.206 15.375 -6.089 1.00 75.75 76 ASP A N 1
ATOM 576 C CA . ASP A 1 76 ? 12.866 16.158 -7.291 1.00 75.75 76 ASP A CA 1
ATOM 577 C C . ASP A 1 76 ? 12.985 15.395 -8.624 1.00 75.75 76 ASP A C 1
ATOM 579 O O . ASP A 1 76 ? 12.192 15.629 -9.531 1.00 75.75 76 ASP A O 1
ATOM 583 N N . THR A 1 77 ? 13.936 14.462 -8.753 1.00 76.62 77 THR A N 1
ATOM 584 C CA . THR A 1 77 ? 14.134 13.664 -9.979 1.00 76.62 77 THR A CA 1
ATOM 585 C C . THR A 1 77 ? 13.670 12.208 -9.875 1.00 76.62 77 THR A C 1
ATOM 587 O O . THR A 1 77 ? 13.687 11.502 -10.879 1.00 76.62 77 THR A O 1
ATOM 590 N N . GLY A 1 78 ? 13.285 11.739 -8.682 1.00 86.69 78 GLY A N 1
ATOM 591 C CA . GLY A 1 78 ? 12.862 10.358 -8.431 1.00 86.69 78 GLY A CA 1
ATOM 592 C C . GLY A 1 78 ? 13.803 9.294 -9.019 1.00 86.69 78 GLY A C 1
ATOM 593 O O . GLY A 1 78 ? 15.018 9.330 -8.795 1.00 86.69 78 GLY A O 1
ATOM 594 N N . LEU A 1 79 ? 13.226 8.338 -9.755 1.00 88.00 79 LEU A N 1
ATOM 595 C CA . LEU A 1 79 ? 13.949 7.319 -10.520 1.00 88.00 79 LEU A CA 1
ATOM 596 C C . LEU A 1 79 ? 13.977 7.687 -12.004 1.00 88.00 79 LEU A C 1
ATOM 598 O O . LEU A 1 79 ? 12.937 7.680 -12.657 1.00 88.00 79 LEU A O 1
ATOM 602 N N . THR A 1 80 ? 15.165 7.911 -12.560 1.00 86.94 80 THR A N 1
ATOM 603 C CA . THR A 1 80 ? 15.342 8.134 -13.996 1.00 86.94 80 THR A CA 1
ATOM 604 C C . THR A 1 80 ? 15.692 6.831 -14.710 1.00 86.94 80 THR A C 1
ATOM 606 O O . THR A 1 80 ? 16.701 6.194 -14.410 1.00 86.94 80 THR A O 1
ATOM 609 N N . ILE A 1 81 ? 14.884 6.458 -15.694 1.00 85.06 81 ILE A N 1
ATOM 610 C CA . ILE A 1 81 ? 15.078 5.347 -16.620 1.00 85.06 81 ILE A CA 1
ATOM 611 C C . ILE A 1 81 ? 15.517 5.921 -17.968 1.00 85.06 81 ILE A C 1
ATOM 613 O O . ILE A 1 81 ? 14.952 6.886 -18.476 1.00 85.06 81 ILE A O 1
ATOM 617 N N . ASN A 1 82 ? 16.535 5.319 -18.566 1.00 85.06 82 ASN A N 1
ATOM 618 C CA . ASN A 1 82 ? 17.020 5.676 -19.886 1.00 85.06 82 ASN A CA 1
ATOM 619 C C . ASN A 1 82 ? 17.274 4.421 -20.717 1.00 85.06 82 ASN A C 1
ATOM 621 O O . ASN A 1 82 ? 17.996 3.521 -20.285 1.00 85.06 82 ASN A O 1
ATOM 625 N N . ILE A 1 83 ? 16.749 4.418 -21.939 1.00 84.06 83 ILE A N 1
ATOM 626 C CA . ILE A 1 83 ? 17.114 3.475 -22.994 1.00 84.06 83 ILE A CA 1
ATOM 627 C C . ILE A 1 83 ? 17.566 4.289 -24.200 1.00 84.06 83 ILE A C 1
ATOM 629 O O . ILE A 1 83 ? 16.847 5.165 -24.672 1.00 84.06 83 ILE A O 1
ATOM 633 N N . SER A 1 84 ? 18.787 4.048 -24.665 1.00 85.00 84 SER A N 1
ATOM 634 C CA . SER A 1 84 ? 19.401 4.807 -25.749 1.00 85.00 84 SER A CA 1
ATOM 635 C C . SER A 1 84 ? 20.488 4.003 -26.465 1.00 85.00 84 SER A C 1
ATOM 637 O O . SER A 1 84 ? 20.650 2.800 -26.250 1.00 85.00 84 SER A O 1
ATOM 639 N N . GLY A 1 85 ? 21.232 4.676 -27.341 1.00 85.00 85 GLY A N 1
ATOM 640 C CA . GLY A 1 85 ? 22.347 4.100 -28.076 1.00 85.00 85 GLY A CA 1
ATOM 641 C C . GLY A 1 85 ? 22.012 3.788 -29.530 1.00 85.00 85 GLY A C 1
ATOM 642 O O . GLY A 1 85 ? 20.897 4.010 -30.006 1.00 85.00 85 GLY A O 1
ATOM 643 N N . THR A 1 86 ? 23.030 3.309 -30.233 1.00 87.56 86 THR A N 1
ATOM 644 C CA . THR A 1 86 ? 22.982 2.967 -31.653 1.00 87.56 86 THR A CA 1
ATOM 645 C C . THR A 1 86 ? 23.571 1.571 -31.792 1.00 87.56 86 THR A C 1
ATOM 647 O O . THR A 1 86 ? 24.797 1.424 -31.728 1.00 87.56 86 THR A O 1
ATOM 650 N N . PRO A 1 87 ? 22.728 0.531 -31.883 1.00 86.44 87 PRO A N 1
ATOM 651 C CA . PRO A 1 87 ? 23.197 -0.825 -31.810 1.00 86.44 87 PRO A CA 1
ATOM 652 C C . PRO A 1 87 ? 23.938 -1.212 -33.087 1.00 86.44 87 PRO A C 1
ATOM 654 O O . PRO A 1 87 ? 23.636 -0.722 -34.166 1.00 86.44 87 PRO A O 1
ATOM 657 N N . GLN A 1 88 ? 24.910 -2.106 -32.987 1.00 84.12 88 GLN A N 1
ATOM 658 C CA . GLN A 1 88 ? 25.696 -2.598 -34.120 1.00 84.12 88 GLN A CA 1
ATOM 659 C C . GLN A 1 88 ? 25.067 -3.831 -34.781 1.00 84.12 88 GLN A C 1
ATOM 661 O O . GLN A 1 88 ? 25.475 -4.221 -35.871 1.00 84.12 88 GLN A O 1
ATOM 666 N N . VAL A 1 89 ? 24.079 -4.441 -34.124 1.00 85.06 89 VAL A N 1
ATOM 667 C CA . VAL A 1 89 ? 23.387 -5.663 -34.554 1.00 85.06 89 VAL A CA 1
ATOM 668 C C . VAL A 1 89 ? 21.875 -5.452 -34.514 1.00 85.06 89 VAL A C 1
ATOM 670 O O . VAL A 1 89 ? 21.398 -4.473 -33.939 1.00 85.06 89 VAL A O 1
ATOM 673 N N . ASN A 1 90 ? 21.129 -6.372 -35.120 1.00 87.62 90 ASN A N 1
ATOM 674 C CA . ASN A 1 90 ? 19.684 -6.457 -34.929 1.00 87.62 90 ASN A CA 1
ATOM 675 C C . ASN A 1 90 ? 19.374 -7.176 -33.615 1.00 87.62 90 ASN A C 1
ATOM 677 O O . ASN A 1 90 ? 20.157 -8.014 -33.162 1.00 87.62 90 ASN A O 1
ATOM 681 N N . GLY A 1 91 ? 18.228 -6.879 -33.018 1.00 87.94 91 GLY A N 1
ATOM 682 C CA . GLY A 1 91 ? 17.836 -7.534 -31.783 1.00 87.94 91 GLY A CA 1
ATOM 683 C C . GLY A 1 91 ? 16.457 -7.157 -31.284 1.00 87.94 91 GLY A C 1
ATOM 684 O O . GLY A 1 91 ? 15.699 -6.451 -31.947 1.00 87.94 91 GLY A O 1
ATOM 685 N N . VAL A 1 92 ? 16.163 -7.641 -30.084 1.00 87.19 92 VAL A N 1
ATOM 686 C CA . VAL A 1 92 ? 14.913 -7.438 -29.353 1.00 87.19 92 VAL A CA 1
ATOM 687 C C . VAL A 1 92 ? 15.241 -6.851 -27.987 1.00 87.19 92 VAL A C 1
ATOM 689 O O . VAL A 1 92 ? 16.215 -7.261 -27.352 1.00 87.19 92 VAL A O 1
ATOM 692 N N . ILE A 1 93 ? 14.433 -5.900 -27.525 1.00 84.62 93 ILE A N 1
ATOM 693 C CA . ILE A 1 93 ? 14.423 -5.430 -26.136 1.00 84.62 93 ILE A CA 1
ATOM 694 C C . ILE A 1 93 ? 13.090 -5.831 -25.516 1.00 84.62 93 ILE A C 1
ATOM 696 O O . ILE A 1 93 ? 12.051 -5.695 -26.152 1.00 84.62 93 ILE A O 1
ATOM 700 N N . THR A 1 94 ? 13.134 -6.317 -24.276 1.00 84.31 94 THR A N 1
ATOM 701 C CA . THR A 1 94 ? 11.959 -6.593 -23.445 1.00 84.31 94 THR A CA 1
ATOM 702 C C . THR A 1 94 ? 12.135 -6.013 -22.049 1.00 84.31 94 THR A C 1
ATOM 704 O O . THR A 1 94 ? 13.255 -5.913 -21.536 1.00 84.31 94 THR A O 1
ATOM 707 N N . ALA A 1 95 ? 11.026 -5.638 -21.414 1.00 84.31 95 ALA A N 1
ATOM 708 C CA . ALA A 1 95 ? 11.007 -5.249 -20.013 1.00 84.31 95 ALA A CA 1
ATOM 709 C C . ALA A 1 95 ? 9.940 -6.008 -19.231 1.00 84.31 95 ALA A C 1
ATOM 711 O O . ALA A 1 95 ? 8.908 -6.407 -19.763 1.00 84.31 95 ALA A O 1
ATOM 712 N N . THR A 1 96 ? 10.213 -6.204 -17.948 1.00 85.50 96 THR A N 1
ATOM 713 C CA . THR A 1 96 ? 9.254 -6.721 -16.975 1.00 85.50 96 THR A CA 1
ATOM 714 C C . THR A 1 96 ? 9.309 -5.845 -15.741 1.00 85.50 96 THR A C 1
ATOM 716 O O . THR A 1 96 ? 10.393 -5.595 -15.201 1.00 85.50 96 THR A O 1
ATOM 719 N N . VAL A 1 97 ? 8.145 -5.417 -15.273 1.00 86.00 97 VAL A N 1
ATOM 720 C CA . VAL A 1 97 ? 7.987 -4.608 -14.074 1.00 86.00 97 VAL A CA 1
ATOM 721 C C . VAL A 1 97 ? 7.209 -5.412 -13.037 1.00 86.00 97 VAL A C 1
ATOM 723 O O . VAL A 1 97 ? 6.146 -5.958 -13.299 1.00 86.00 97 VAL A O 1
ATOM 726 N N . LYS A 1 98 ? 7.747 -5.504 -11.820 1.00 86.69 98 LYS A N 1
ATOM 727 C CA . LYS A 1 98 ? 7.016 -6.017 -10.654 1.00 86.69 98 LYS A CA 1
ATOM 728 C C . LYS A 1 98 ? 6.895 -4.910 -9.631 1.00 86.69 98 LYS A C 1
ATOM 730 O O . LYS A 1 98 ? 7.912 -4.322 -9.269 1.00 86.69 98 LYS A O 1
ATOM 735 N N . HIS A 1 99 ? 5.695 -4.661 -9.125 1.00 85.88 99 HIS A N 1
ATOM 736 C CA . HIS A 1 99 ? 5.486 -3.546 -8.211 1.00 85.88 99 HIS A CA 1
ATOM 737 C C . HIS A 1 99 ? 4.360 -3.775 -7.205 1.00 85.88 99 HIS A C 1
ATOM 739 O O . HIS A 1 99 ? 3.511 -4.646 -7.375 1.00 85.88 99 HIS A O 1
ATOM 745 N N . GLN A 1 100 ? 4.392 -3.011 -6.123 1.00 85.75 100 GLN A N 1
ATOM 746 C CA . GLN A 1 100 ? 3.406 -3.051 -5.053 1.00 85.75 100 GLN A CA 1
ATOM 747 C C . GLN A 1 100 ? 3.215 -1.632 -4.530 1.00 85.75 100 GLN A C 1
ATOM 749 O O . GLN A 1 100 ? 4.212 -0.943 -4.320 1.00 85.75 100 GLN A O 1
ATOM 754 N N . ASN A 1 101 ? 1.975 -1.220 -4.274 1.00 87.19 101 ASN A N 1
ATOM 755 C CA . ASN A 1 101 ? 1.670 0.098 -3.718 1.00 87.19 101 ASN A CA 1
ATOM 756 C C . ASN A 1 101 ? 0.889 0.011 -2.395 1.00 87.19 101 ASN A C 1
ATOM 758 O O . ASN A 1 101 ? 0.311 -1.032 -2.060 1.00 87.19 101 ASN A O 1
ATOM 762 N N . ILE A 1 102 ? 0.911 1.104 -1.628 1.00 88.94 102 ILE A N 1
ATOM 763 C CA . ILE A 1 102 ? 0.161 1.267 -0.381 1.00 88.94 102 ILE A CA 1
ATOM 764 C C . ILE A 1 102 ? -1.331 1.274 -0.674 1.00 88.94 102 ILE A C 1
ATOM 766 O O . ILE A 1 102 ? -1.794 1.915 -1.615 1.00 88.94 102 ILE A O 1
ATOM 770 N N . PHE A 1 103 ? -2.076 0.565 0.167 1.00 89.19 103 PHE A N 1
ATOM 771 C CA . PHE A 1 103 ? -3.491 0.334 -0.047 1.00 89.19 103 PHE A CA 1
ATOM 772 C C . PHE A 1 103 ? -4.261 0.191 1.263 1.00 89.19 103 PHE A C 1
ATOM 774 O O . PHE A 1 103 ? -3.825 -0.505 2.186 1.00 89.19 103 PHE A O 1
ATOM 781 N N . LEU A 1 104 ? -5.459 0.773 1.297 1.00 90.50 104 LEU A N 1
ATOM 782 C CA . LEU A 1 104 ? -6.472 0.527 2.317 1.00 90.50 104 LEU A CA 1
ATOM 783 C C . LEU A 1 104 ? -7.744 -0.019 1.656 1.00 90.50 104 LEU A C 1
ATOM 785 O O . LEU A 1 104 ? -8.363 0.657 0.839 1.00 90.50 104 LEU A O 1
ATOM 789 N N . GLY A 1 105 ? -8.146 -1.236 2.011 1.00 89.75 105 GLY A N 1
ATOM 790 C CA . GLY A 1 105 ? -9.287 -1.919 1.406 1.00 89.75 105 GLY A CA 1
ATOM 791 C C . GLY A 1 105 ? -10.638 -1.304 1.727 1.00 89.75 105 GLY A C 1
ATOM 792 O O . GLY A 1 105 ? -10.801 -0.573 2.705 1.00 89.75 105 GLY A O 1
ATOM 793 N N . ALA A 1 106 ? -11.632 -1.651 0.910 1.00 89.62 106 ALA A N 1
ATOM 794 C CA . ALA A 1 106 ? -13.021 -1.281 1.140 1.00 89.62 106 ALA A CA 1
ATOM 795 C C . ALA A 1 106 ? -13.502 -1.725 2.529 1.00 89.62 106 ALA A C 1
ATOM 797 O O . ALA A 1 106 ? -13.086 -2.769 3.041 1.00 89.62 106 ALA A O 1
ATOM 798 N N . GLY A 1 107 ? -14.408 -0.953 3.128 1.00 90.88 107 GLY A N 1
ATOM 799 C CA . GLY A 1 107 ? -15.034 -1.296 4.405 1.00 90.88 107 GLY A CA 1
ATOM 800 C C . GLY A 1 107 ? -15.097 -0.138 5.394 1.00 90.88 107 GLY A C 1
ATOM 801 O O . GLY A 1 107 ? -14.635 0.968 5.124 1.00 90.88 107 GLY A O 1
ATOM 802 N N . GLN A 1 108 ? -15.699 -0.389 6.557 1.00 92.19 108 GLN A N 1
ATOM 803 C CA . GLN A 1 108 ? -15.777 0.598 7.634 1.00 92.19 108 GLN A CA 1
ATOM 804 C C . GLN A 1 108 ? -14.617 0.386 8.608 1.00 92.19 108 GLN A C 1
ATOM 806 O O . GLN A 1 108 ? -14.611 -0.574 9.379 1.00 92.19 108 GLN A O 1
ATOM 811 N N . TRP A 1 109 ? -13.643 1.284 8.555 1.00 93.50 109 TRP A N 1
ATOM 812 C CA . TRP A 1 109 ? -12.439 1.275 9.379 1.00 93.50 109 TRP A CA 1
ATOM 813 C C . TRP A 1 109 ? -12.607 2.187 10.581 1.00 93.50 109 TRP A C 1
ATOM 815 O O . TRP A 1 109 ? -13.370 3.153 10.521 1.00 93.50 109 TRP A O 1
ATOM 825 N N . GLY A 1 110 ? -11.865 1.924 11.651 1.00 91.75 110 GLY A N 1
ATOM 826 C CA . GLY A 1 110 ? -11.802 2.842 12.772 1.00 91.75 110 GLY A CA 1
ATOM 827 C C . GLY A 1 110 ? -10.646 2.617 13.733 1.00 91.75 110 GLY A C 1
ATOM 828 O O . GLY A 1 110 ? -9.886 1.660 13.607 1.00 91.75 110 GLY A O 1
ATOM 829 N N . LEU A 1 111 ? -10.538 3.529 14.695 1.00 90.81 111 LEU A N 1
ATOM 830 C CA . LEU A 1 111 ? -9.602 3.484 15.812 1.00 90.81 111 LEU A CA 1
ATOM 831 C C . LEU A 1 111 ? -10.361 3.212 17.103 1.00 90.81 111 LEU A C 1
ATOM 833 O O . LEU A 1 111 ? -11.373 3.863 17.383 1.00 90.81 111 LEU A O 1
ATOM 837 N N . MET A 1 112 ? -9.859 2.261 17.882 1.00 90.62 112 MET A N 1
ATOM 838 C CA . MET A 1 112 ? -10.351 1.963 19.215 1.00 90.62 112 MET A CA 1
ATOM 839 C C . MET A 1 112 ? -9.302 2.286 20.270 1.00 90.62 112 MET A C 1
ATOM 841 O O . MET A 1 112 ? -8.145 1.893 20.153 1.00 90.62 112 MET A O 1
ATOM 845 N N . THR A 1 113 ? -9.753 2.920 21.347 1.00 89.31 113 THR A N 1
ATOM 846 C CA . THR A 1 113 ? -8.901 3.275 22.485 1.00 89.31 113 THR A CA 1
ATOM 847 C C . THR A 1 113 ? -9.388 2.551 23.728 1.00 89.31 113 THR A C 1
ATOM 849 O O . THR A 1 113 ? -10.581 2.582 24.066 1.00 89.31 113 THR A O 1
ATOM 852 N N . LYS A 1 114 ? -8.465 1.871 24.415 1.00 91.94 114 LYS A N 1
ATOM 853 C CA . LYS A 1 114 ? -8.742 1.220 25.698 1.00 91.94 114 LYS A CA 1
ATOM 854 C C . LYS A 1 114 ? -9.101 2.283 26.736 1.00 91.94 114 LYS A C 1
ATOM 856 O O . LYS A 1 114 ? -8.386 3.262 26.903 1.00 91.94 114 LYS A O 1
ATOM 861 N N . GLN A 1 115 ? -10.215 2.081 27.428 1.00 91.88 115 GLN A N 1
ATOM 862 C CA . GLN A 1 115 ? -10.689 3.010 28.446 1.00 91.88 115 GLN A CA 1
ATOM 863 C C . GLN A 1 115 ? -10.101 2.635 29.805 1.00 91.88 115 GLN A C 1
ATOM 865 O O . GLN A 1 115 ? -10.375 1.552 30.329 1.00 91.88 115 GLN A O 1
ATOM 870 N N . GLU A 1 116 ? -9.303 3.538 30.370 1.00 90.31 116 GLU A N 1
ATOM 871 C CA . GLU A 1 116 ? -8.739 3.393 31.712 1.00 90.31 116 GLU A CA 1
ATOM 872 C C . GLU A 1 116 ? -9.711 3.914 32.786 1.00 90.31 116 GLU A C 1
ATOM 874 O O . GLU A 1 116 ? -10.605 4.724 32.521 1.00 90.31 116 GLU A O 1
ATOM 879 N N . ASP A 1 117 ? -9.556 3.426 34.019 1.00 89.56 117 ASP A N 1
ATOM 880 C CA . ASP A 1 117 ? -10.335 3.852 35.192 1.00 89.56 117 ASP A CA 1
ATOM 881 C C . ASP A 1 117 ? -11.863 3.790 35.006 1.00 89.56 117 ASP A C 1
ATOM 883 O O . ASP A 1 117 ? -12.609 4.665 35.476 1.00 89.56 117 ASP A O 1
ATOM 887 N N . MET A 1 118 ? -12.340 2.770 34.288 1.00 93.81 118 MET A N 1
ATOM 888 C CA . MET A 1 118 ? -13.765 2.536 34.069 1.00 93.81 118 MET A CA 1
ATOM 889 C C . MET A 1 118 ? -14.485 2.181 35.374 1.00 93.81 118 MET A C 1
ATOM 891 O O . MET A 1 118 ? -14.010 1.391 36.188 1.00 93.81 118 MET A O 1
ATOM 895 N N . SER A 1 119 ? -15.674 2.753 35.557 1.00 95.00 119 SER A N 1
ATOM 896 C CA . SER A 1 119 ? -16.532 2.524 36.720 1.00 95.00 119 SER A CA 1
ATOM 897 C C . SER A 1 119 ? -18.007 2.599 36.330 1.00 95.00 119 SER A C 1
ATOM 899 O O . SER A 1 119 ? -18.353 3.091 35.252 1.00 95.00 119 SER A O 1
ATOM 901 N N . SER A 1 120 ? -18.898 2.169 37.227 1.00 93.38 120 SER A N 1
ATOM 902 C CA . SER A 1 120 ? -20.349 2.264 37.013 1.00 93.38 120 SER A CA 1
ATOM 903 C C . SER A 1 120 ? -20.836 3.698 36.796 1.00 93.38 120 SER A C 1
ATOM 905 O O . SER A 1 120 ? -21.801 3.895 36.069 1.00 93.38 120 SER A O 1
ATOM 907 N N . ALA A 1 121 ? -20.153 4.695 37.370 1.00 93.62 121 ALA A N 1
ATOM 908 C CA . ALA A 1 121 ? -20.488 6.108 37.202 1.00 93.62 121 ALA A CA 1
ATOM 909 C C . ALA A 1 121 ? -20.121 6.664 35.813 1.00 93.62 121 ALA A C 1
ATOM 911 O O . ALA A 1 121 ? -20.732 7.628 35.362 1.00 93.62 121 ALA A O 1
ATOM 912 N N . LYS A 1 122 ? -19.120 6.077 35.141 1.00 92.69 122 LYS A N 1
ATOM 913 C CA . LYS A 1 122 ? -18.667 6.500 33.803 1.00 92.69 122 LYS A CA 1
ATOM 914 C C . LYS A 1 122 ? -19.315 5.697 32.676 1.00 92.69 122 LYS A C 1
ATOM 916 O O . LYS A 1 122 ? -19.425 6.189 31.557 1.00 92.69 122 LYS A O 1
ATOM 921 N N . TYR A 1 123 ? -19.710 4.458 32.961 1.00 94.81 123 TYR A N 1
ATOM 922 C CA . TYR A 1 123 ? -20.237 3.537 31.965 1.00 94.81 123 TYR A CA 1
ATOM 923 C C . TYR A 1 123 ? -21.543 4.034 31.331 1.00 94.81 123 TYR A C 1
ATOM 925 O O . TYR A 1 123 ? -22.447 4.528 32.003 1.00 94.81 123 TYR A O 1
ATOM 933 N N . LYS A 1 124 ? -21.647 3.832 30.018 1.00 94.12 124 LYS A N 1
ATOM 934 C CA . LYS A 1 124 ? -22.793 4.170 29.178 1.00 94.12 124 LYS A CA 1
ATOM 935 C C . LYS A 1 124 ? -23.078 2.975 28.274 1.00 94.12 124 LYS A C 1
ATOM 937 O O . LYS A 1 124 ? -22.214 2.544 27.508 1.00 94.12 124 LYS A O 1
ATOM 942 N N . ALA A 1 125 ? -24.283 2.428 28.392 1.00 90.75 125 ALA A N 1
ATOM 943 C CA . ALA A 1 125 ? -24.726 1.308 27.569 1.00 90.75 125 ALA A CA 1
ATOM 944 C C . ALA A 1 125 ? -24.679 1.680 26.077 1.00 90.75 125 ALA A C 1
ATOM 946 O O . ALA A 1 125 ? -25.006 2.809 25.710 1.00 90.75 125 ALA A O 1
ATOM 947 N N . ASN A 1 126 ? -24.327 0.724 25.211 1.00 91.69 126 ASN A N 1
ATOM 948 C CA . ASN A 1 126 ? -24.231 0.914 23.756 1.00 91.69 126 ASN A CA 1
ATOM 949 C C . ASN A 1 126 ? -23.185 1.951 23.298 1.00 91.69 126 ASN A C 1
ATOM 951 O O . ASN A 1 126 ? -23.273 2.450 22.179 1.00 91.69 126 ASN A O 1
ATOM 955 N N . THR A 1 127 ? -22.201 2.285 24.134 1.00 93.25 127 THR A N 1
ATOM 956 C CA . THR A 1 127 ? -21.073 3.162 23.757 1.00 93.25 127 THR A CA 1
ATOM 957 C C . THR A 1 127 ? -19.765 2.388 23.621 1.00 93.25 127 THR A C 1
ATOM 959 O O . THR A 1 127 ? -18.959 2.669 22.736 1.00 93.25 127 THR A O 1
ATOM 962 N N . TYR A 1 128 ? -19.557 1.399 24.487 1.00 95.25 128 TYR A N 1
ATOM 963 C CA . TYR A 1 128 ? -18.281 0.709 24.615 1.00 95.25 128 TYR A CA 1
ATOM 964 C C . TYR A 1 128 ? -18.295 -0.663 23.953 1.00 95.25 128 TYR A C 1
ATOM 966 O O . TYR A 1 128 ? -19.316 -1.346 23.921 1.00 95.25 128 TYR A O 1
ATOM 974 N N . TYR A 1 129 ? -17.132 -1.088 23.482 1.00 95.88 129 TYR A N 1
ATOM 975 C CA . TYR A 1 129 ? -16.885 -2.411 22.929 1.00 95.88 129 TYR A CA 1
ATOM 976 C C . TYR A 1 129 ? -16.080 -3.246 23.916 1.00 95.88 129 TYR A C 1
ATOM 978 O O . TYR A 1 129 ? -15.299 -2.719 24.709 1.00 95.88 129 TYR A O 1
ATOM 986 N N . THR A 1 130 ? -16.257 -4.561 23.855 1.00 96.06 130 THR A N 1
ATOM 987 C CA . THR A 1 130 ? -15.511 -5.527 24.670 1.00 96.06 130 THR A CA 1
ATOM 988 C C . THR A 1 130 ? -14.950 -6.621 23.772 1.00 96.06 130 THR A C 1
ATOM 990 O O . THR A 1 130 ? -15.578 -6.995 22.779 1.00 96.06 130 THR A O 1
ATOM 993 N N . LEU A 1 131 ? -13.749 -7.110 24.086 1.00 94.31 131 LEU A N 1
ATOM 994 C CA . LEU A 1 131 ? -13.101 -8.155 23.296 1.00 94.31 131 LEU A CA 1
ATOM 995 C C . LEU A 1 131 ? -13.693 -9.524 23.657 1.00 94.31 131 LEU A C 1
ATOM 997 O O . LEU A 1 131 ? -13.599 -9.971 24.799 1.00 94.31 131 LEU A O 1
ATOM 1001 N N . SER A 1 132 ? -14.281 -10.202 22.676 1.00 93.12 132 SER A N 1
ATOM 1002 C CA . SER A 1 132 ? -14.838 -11.547 22.801 1.00 93.12 132 SER A CA 1
ATOM 1003 C C . SER A 1 132 ? -14.482 -12.364 21.564 1.00 93.12 132 SER A C 1
ATOM 1005 O O . SER A 1 132 ? -14.734 -11.934 20.440 1.00 93.12 132 SER A O 1
ATOM 1007 N N . ASN A 1 133 ? -13.867 -13.535 21.754 1.00 89.94 133 ASN A N 1
ATOM 1008 C CA . ASN A 1 133 ? -13.467 -14.440 20.666 1.00 89.94 133 ASN A CA 1
ATOM 1009 C C . ASN A 1 133 ? -12.671 -13.744 19.539 1.00 89.94 133 ASN A C 1
ATOM 1011 O O . ASN A 1 133 ? -12.906 -13.991 18.358 1.00 89.94 133 ASN A O 1
ATOM 1015 N N . GLY A 1 134 ? -11.755 -12.836 19.902 1.00 88.69 134 GLY A N 1
ATOM 1016 C CA . GLY A 1 134 ? -10.929 -12.090 18.943 1.00 88.69 134 GLY A CA 1
ATOM 1017 C C . GLY A 1 134 ? -11.658 -10.972 18.185 1.00 88.69 134 GLY A C 1
ATOM 1018 O O . GLY A 1 134 ? -11.098 -10.417 17.244 1.00 88.69 134 GLY A O 1
ATOM 1019 N N . LYS A 1 135 ? -12.890 -10.631 18.578 1.00 94.44 135 LYS A N 1
ATOM 1020 C CA . LYS A 1 135 ? -13.687 -9.551 17.987 1.00 94.44 135 LYS A CA 1
ATOM 1021 C C . LYS A 1 135 ? -14.110 -8.536 19.043 1.00 94.44 135 LYS A C 1
ATOM 1023 O O . LYS A 1 135 ? -14.366 -8.888 20.192 1.00 94.44 135 LYS A O 1
ATOM 1028 N N . TYR A 1 136 ? -14.217 -7.279 18.647 1.00 95.88 136 TYR A N 1
ATOM 1029 C CA . TYR A 1 136 ? -14.713 -6.192 19.478 1.00 95.88 136 TYR A CA 1
ATOM 1030 C C . TYR A 1 136 ? -16.220 -6.078 19.280 1.00 95.88 136 TYR A C 1
ATOM 1032 O O . TYR A 1 136 ? -16.682 -5.660 18.220 1.00 95.88 136 TYR A O 1
ATOM 1040 N N . VAL A 1 137 ? -16.986 -6.472 20.292 1.00 96.44 137 VAL A N 1
ATOM 1041 C CA . VAL A 1 137 ? -18.452 -6.515 20.244 1.00 96.44 137 VAL A CA 1
ATOM 1042 C C . VAL A 1 137 ? -19.013 -5.386 21.096 1.00 96.44 137 VAL A C 1
ATOM 1044 O O . VAL A 1 137 ? -18.574 -5.203 22.236 1.00 96.44 137 VAL A O 1
ATOM 1047 N N . LEU A 1 138 ? -19.972 -4.634 20.551 1.00 96.19 138 LEU A N 1
ATOM 1048 C CA . LEU A 1 138 ? -20.663 -3.573 21.282 1.00 96.19 138 LEU A CA 1
ATOM 1049 C C . LEU A 1 138 ? -21.323 -4.139 22.546 1.00 96.19 138 LEU A C 1
ATOM 1051 O O . LEU A 1 138 ? -22.146 -5.053 22.472 1.00 96.19 138 LEU A O 1
ATOM 1055 N N . ASP A 1 139 ? -20.994 -3.576 23.704 1.00 95.31 139 ASP A N 1
ATOM 1056 C CA . ASP A 1 139 ? -21.601 -3.958 24.971 1.00 95.31 139 ASP A CA 1
ATOM 1057 C C . ASP A 1 139 ? -22.957 -3.264 25.135 1.00 95.31 139 ASP A C 1
ATOM 1059 O O . ASP A 1 139 ? -23.060 -2.054 25.354 1.00 95.31 139 ASP A O 1
ATOM 1063 N N . THR A 1 140 ? -24.021 -4.055 25.012 1.00 93.69 140 THR A N 1
ATOM 1064 C CA . THR A 1 140 ? -25.410 -3.589 25.126 1.00 93.69 140 THR A CA 1
ATOM 1065 C C . THR A 1 140 ? -25.976 -3.765 26.538 1.00 93.69 140 THR A C 1
ATOM 1067 O O . THR A 1 140 ? -27.183 -3.623 26.735 1.00 93.69 140 THR A O 1
ATOM 1070 N N . SER A 1 141 ? -25.138 -4.137 27.512 1.00 93.44 141 SER A N 1
ATOM 1071 C CA . SER A 1 141 ? -25.542 -4.298 28.911 1.00 93.44 141 SER A CA 1
ATOM 1072 C C . SER A 1 141 ? -26.060 -2.979 29.487 1.00 93.44 141 SER A C 1
ATOM 1074 O O . SER A 1 141 ? -25.504 -1.914 29.238 1.00 93.44 141 SER A O 1
ATOM 1076 N N . SER A 1 142 ? -27.108 -3.040 30.308 1.00 92.31 142 SER A N 1
ATOM 1077 C CA . SER A 1 142 ? -27.570 -1.882 31.084 1.00 92.31 142 SER A CA 1
ATOM 1078 C C . SER A 1 142 ? -26.740 -1.646 32.350 1.00 92.31 142 SER A C 1
ATOM 1080 O O . SER A 1 142 ? -26.889 -0.610 32.993 1.00 92.31 142 SER A O 1
ATOM 1082 N N . VAL A 1 143 ? -25.868 -2.593 32.716 1.00 93.31 143 VAL A N 1
ATOM 1083 C CA . VAL A 1 143 ? -25.084 -2.568 33.956 1.00 93.31 143 VAL A CA 1
ATOM 1084 C C . VAL A 1 143 ? -23.598 -2.752 33.660 1.00 93.31 143 VAL A C 1
ATOM 1086 O O . VAL A 1 143 ? -23.199 -3.654 32.916 1.00 93.31 143 VAL A O 1
ATOM 1089 N N . PHE A 1 144 ? -22.777 -1.917 34.297 1.00 95.88 144 PHE A N 1
ATOM 1090 C CA . PHE A 1 144 ? -21.321 -2.008 34.257 1.00 95.88 144 PHE A CA 1
ATOM 1091 C C . PHE A 1 144 ? -20.813 -3.310 34.887 1.00 95.88 144 PHE A C 1
ATOM 1093 O O . PHE A 1 144 ? -21.209 -3.680 35.991 1.00 95.88 144 PHE A O 1
ATOM 1100 N N . THR A 1 145 ? -19.875 -3.970 34.209 1.00 96.00 145 THR A N 1
ATOM 1101 C CA . THR A 1 145 ? -19.170 -5.153 34.721 1.00 96.00 145 THR A CA 1
ATOM 1102 C C . THR A 1 145 ? -17.683 -4.847 34.892 1.00 96.00 145 THR A C 1
ATOM 1104 O O . THR A 1 145 ? -16.996 -4.625 33.897 1.00 96.00 145 THR A O 1
ATOM 1107 N N . ALA A 1 146 ? -17.180 -4.877 36.131 1.00 93.69 146 ALA A N 1
ATOM 1108 C CA . ALA A 1 146 ? -15.800 -4.498 36.460 1.00 93.69 146 ALA A CA 1
ATOM 1109 C C . ALA A 1 146 ? -14.725 -5.446 35.896 1.00 93.69 146 ALA A C 1
ATOM 1111 O O . ALA A 1 146 ? -13.586 -5.036 35.711 1.00 93.69 146 ALA A O 1
ATOM 1112 N N . SER A 1 147 ? -15.069 -6.704 35.609 1.00 93.56 147 SER A N 1
ATOM 1113 C CA . SER A 1 147 ? -14.130 -7.685 35.048 1.00 93.56 147 SER A CA 1
ATOM 1114 C C . SER A 1 147 ? -13.920 -7.554 33.536 1.00 93.56 147 SER A C 1
ATOM 1116 O O . SER A 1 147 ? -13.086 -8.266 32.982 1.00 93.56 147 SER A O 1
ATOM 1118 N N . LYS A 1 148 ? -14.699 -6.709 32.847 1.00 94.88 148 LYS A N 1
ATOM 1119 C CA . LYS A 1 148 ? -14.556 -6.481 31.406 1.00 94.88 148 LYS A CA 1
ATOM 1120 C C . LYS A 1 148 ? -13.599 -5.318 31.149 1.00 94.88 148 LYS A C 1
ATOM 1122 O O . LYS A 1 148 ? -13.652 -4.301 31.836 1.00 94.88 148 LYS A O 1
ATOM 1127 N N . THR A 1 149 ? -12.803 -5.442 30.094 1.00 94.88 149 THR A N 1
ATOM 1128 C CA . THR A 1 149 ? -12.049 -4.322 29.518 1.00 94.88 149 THR A CA 1
ATOM 1129 C C . THR A 1 149 ? -12.898 -3.645 28.450 1.00 94.88 149 THR A C 1
ATOM 1131 O O . THR A 1 149 ? -13.424 -4.325 27.565 1.00 94.88 149 THR A O 1
ATOM 1134 N N . TYR A 1 150 ? -13.017 -2.320 28.527 1.00 95.31 150 TYR A N 1
ATOM 1135 C CA . TYR A 1 150 ? -13.836 -1.524 27.617 1.00 95.31 150 TYR A CA 1
ATOM 1136 C C . TYR A 1 150 ? -12.974 -0.728 26.644 1.00 95.31 150 TYR A C 1
ATOM 1138 O O . TYR A 1 150 ? -11.928 -0.192 27.008 1.00 95.31 150 TYR A O 1
ATOM 1146 N N . TYR A 1 151 ? -13.460 -0.626 25.415 1.00 94.38 151 TYR A N 1
ATOM 1147 C CA . TYR A 1 151 ? -12.858 0.139 24.332 1.00 94.38 151 TYR A CA 1
ATOM 1148 C C . TYR A 1 151 ? -13.887 1.118 23.773 1.00 94.38 151 TYR A C 1
ATOM 1150 O O . TYR A 1 151 ? -15.079 0.806 23.736 1.00 94.38 151 TYR A O 1
ATOM 1158 N N . MET A 1 152 ? -13.444 2.288 23.330 1.00 91.81 152 MET A N 1
ATOM 1159 C CA . MET A 1 152 ? -14.297 3.280 22.674 1.00 91.81 152 MET A CA 1
ATOM 1160 C C . MET A 1 152 ? -13.847 3.464 21.228 1.00 91.81 152 MET A C 1
ATOM 1162 O O . MET A 1 152 ? -12.649 3.514 20.967 1.00 91.81 152 MET A O 1
ATOM 1166 N N . LEU A 1 153 ? -14.803 3.537 20.301 1.00 90.81 153 LEU A N 1
ATOM 1167 C CA . LEU A 1 153 ? -14.543 3.841 18.894 1.00 90.81 153 LEU A CA 1
ATOM 1168 C C . LEU A 1 153 ? -14.461 5.366 18.729 1.00 90.81 153 LEU A C 1
ATOM 1170 O O . LEU A 1 153 ? -15.468 6.043 18.918 1.00 90.81 153 LEU A O 1
ATOM 1174 N N . GLU A 1 154 ? -13.287 5.894 18.390 1.00 82.19 154 GLU A N 1
ATOM 1175 C CA . GLU A 1 154 ? -13.023 7.346 18.388 1.00 82.19 154 GLU A 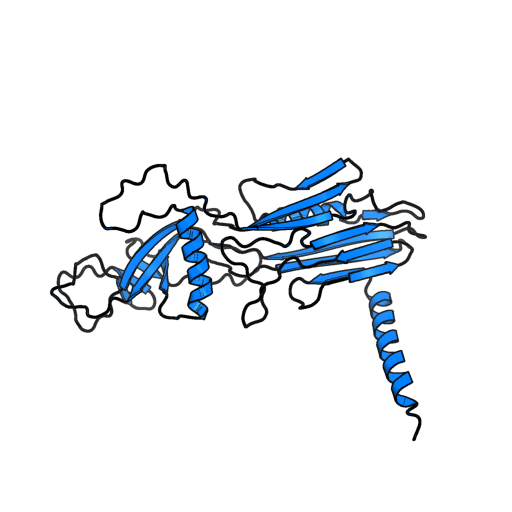CA 1
ATOM 1176 C C . GLU A 1 154 ? -13.032 7.952 16.985 1.00 82.19 154 GLU A C 1
ATOM 1178 O O . GLU A 1 154 ? -13.594 9.020 16.758 1.00 82.19 154 GLU A O 1
ATOM 1183 N N . ASN A 1 155 ? -12.458 7.246 16.014 1.00 78.44 155 ASN A N 1
ATOM 1184 C CA . ASN A 1 155 ? -12.428 7.677 14.623 1.00 78.44 155 ASN A CA 1
ATOM 1185 C C . ASN A 1 155 ? -12.940 6.540 13.748 1.00 78.44 155 ASN A C 1
ATOM 1187 O O . ASN A 1 155 ? -12.518 5.402 13.935 1.00 78.44 155 ASN A O 1
ATOM 1191 N N . ASN A 1 156 ? -13.846 6.817 12.811 1.00 87.56 156 ASN A N 1
ATOM 1192 C CA . ASN A 1 156 ? -14.263 5.825 11.829 1.00 87.56 156 ASN A CA 1
ATOM 1193 C C . ASN A 1 156 ? -14.559 6.445 10.463 1.00 87.56 156 ASN A C 1
ATOM 1195 O O . ASN A 1 156 ? -15.041 7.577 10.355 1.00 87.56 156 ASN A O 1
ATOM 1199 N N . VAL A 1 157 ? -14.261 5.677 9.420 1.00 89.62 157 VAL A N 1
ATOM 1200 C CA . VAL A 1 157 ? -14.425 6.071 8.023 1.00 89.62 157 VAL A CA 1
ATOM 1201 C C . VAL A 1 157 ? -14.888 4.884 7.194 1.00 89.62 157 VAL A C 1
ATOM 1203 O O . VAL A 1 157 ? -14.444 3.756 7.400 1.00 89.62 157 VAL A O 1
ATOM 1206 N N . THR A 1 158 ? -15.781 5.140 6.241 1.00 91.25 158 THR A N 1
ATOM 1207 C CA . THR A 1 158 ? -16.129 4.151 5.219 1.00 91.25 158 THR A CA 1
ATOM 1208 C C . THR A 1 158 ? -15.236 4.369 4.004 1.00 91.25 158 THR A C 1
ATOM 1210 O O . THR A 1 158 ? -15.208 5.455 3.428 1.00 91.25 158 THR A O 1
ATOM 1213 N N . VAL A 1 159 ? -14.483 3.339 3.638 1.00 89.50 159 VAL A N 1
ATOM 1214 C CA . VAL A 1 159 ? -13.711 3.263 2.399 1.00 89.50 159 VAL A CA 1
ATOM 1215 C C . VAL A 1 159 ? -14.601 2.624 1.340 1.00 89.50 159 VAL A C 1
ATOM 1217 O O . VAL A 1 159 ? -15.257 1.613 1.609 1.00 89.50 159 VAL A O 1
ATOM 1220 N N . ASP A 1 160 ? -14.645 3.238 0.161 1.00 85.12 160 ASP A N 1
ATOM 1221 C CA . ASP A 1 160 ? -15.469 2.769 -0.947 1.00 85.12 160 ASP A CA 1
ATOM 1222 C C . ASP A 1 160 ? -15.025 1.396 -1.480 1.00 85.12 160 ASP A C 1
ATOM 1224 O O . ASP A 1 160 ? -13.977 0.864 -1.116 1.00 85.12 160 ASP A O 1
ATOM 1228 N N . THR A 1 161 ? -15.834 0.818 -2.368 1.00 81.06 161 THR A N 1
ATOM 1229 C CA . THR A 1 161 ? -15.630 -0.529 -2.925 1.00 81.06 161 THR A CA 1
ATOM 1230 C C . THR A 1 161 ? -14.369 -0.681 -3.777 1.00 81.06 161 THR A C 1
ATOM 1232 O O . THR A 1 161 ? -14.052 -1.791 -4.181 1.00 81.06 161 THR A O 1
ATOM 1235 N N . SER A 1 162 ? -13.675 0.402 -4.124 1.00 80.81 162 SER A N 1
ATOM 1236 C CA . SER A 1 162 ? -12.411 0.344 -4.867 1.00 80.81 162 SER A CA 1
ATOM 1237 C C . SER A 1 162 ? -11.187 0.493 -3.972 1.00 80.81 162 SER A C 1
ATOM 1239 O O . SER A 1 162 ? -10.061 0.430 -4.469 1.00 80.81 162 SER A O 1
ATOM 1241 N N . GLY A 1 163 ? -11.406 0.641 -2.665 1.00 87.56 163 GLY A N 1
ATOM 1242 C CA . GLY A 1 163 ? -10.347 0.900 -1.713 1.00 87.56 163 GLY A CA 1
ATOM 1243 C C . GLY A 1 163 ? -9.743 2.290 -1.893 1.00 87.56 163 GLY A C 1
ATOM 1244 O O . GLY A 1 163 ? -10.210 3.127 -2.664 1.00 87.56 163 GLY A O 1
ATOM 1245 N N . TYR A 1 164 ? -8.676 2.539 -1.152 1.00 87.81 164 TYR A N 1
ATOM 1246 C CA . TYR A 1 164 ? -7.979 3.808 -1.130 1.00 87.81 164 TYR A CA 1
ATOM 1247 C C . TYR A 1 164 ? -6.492 3.611 -1.408 1.00 87.81 164 TYR A C 1
ATOM 1249 O O . TYR A 1 164 ? -5.819 2.818 -0.748 1.00 87.81 164 TYR A O 1
ATOM 1257 N N . TRP A 1 165 ? -6.014 4.373 -2.387 1.00 88.19 165 TRP A N 1
ATOM 1258 C CA . TRP A 1 165 ? -4.641 4.401 -2.871 1.00 88.19 165 TRP A CA 1
ATOM 1259 C C . TRP A 1 165 ? -4.116 5.819 -2.660 1.00 88.19 165 TRP A C 1
ATOM 1261 O O . TRP A 1 165 ? -4.505 6.716 -3.406 1.00 88.19 165 TRP A O 1
ATOM 1271 N N . PRO A 1 166 ? -3.310 6.062 -1.618 1.00 86.12 166 PRO A N 1
ATOM 1272 C CA . PRO A 1 166 ? -2.913 7.421 -1.269 1.00 86.12 166 PRO A CA 1
ATOM 1273 C C . PRO A 1 166 ? -1.777 7.970 -2.136 1.00 86.12 166 PRO A C 1
ATOM 1275 O O . PRO A 1 166 ? -1.505 9.164 -2.095 1.00 86.12 166 PRO A O 1
ATOM 1278 N N . VAL A 1 167 ? -1.068 7.112 -2.869 1.00 87.69 167 VA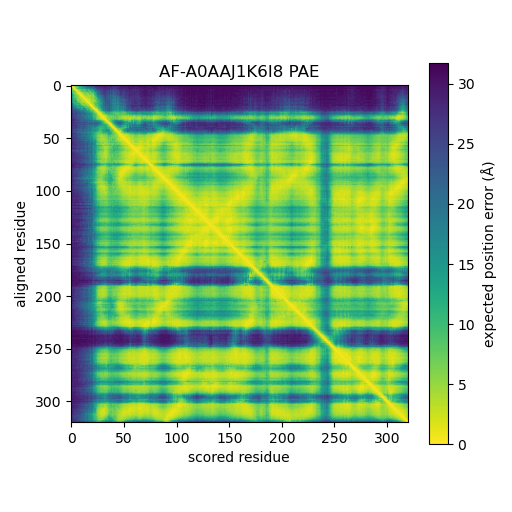L A N 1
ATOM 1279 C CA . VAL A 1 167 ? 0.180 7.467 -3.552 1.00 87.69 167 VAL A CA 1
ATOM 1280 C C . VAL A 1 167 ? -0.088 7.675 -5.029 1.00 87.69 167 VAL A C 1
ATOM 1282 O O . VAL A 1 167 ? -0.540 6.753 -5.714 1.00 87.69 167 VAL A O 1
ATOM 1285 N N . ASN A 1 168 ? 0.251 8.863 -5.516 1.00 86.06 168 ASN A N 1
ATOM 1286 C CA . ASN A 1 168 ? 0.170 9.204 -6.925 1.00 86.06 168 ASN A CA 1
ATOM 1287 C C . ASN A 1 168 ? 1.562 9.120 -7.540 1.00 86.06 168 ASN A C 1
ATOM 1289 O O . ASN A 1 168 ? 2.462 9.856 -7.139 1.00 86.06 168 ASN A O 1
ATOM 1293 N N . PHE A 1 169 ? 1.730 8.224 -8.508 1.00 88.00 169 PHE A N 1
ATOM 1294 C CA . PHE A 1 169 ? 2.935 8.101 -9.318 1.00 88.00 169 PHE A CA 1
ATOM 1295 C C . PHE A 1 169 ? 2.790 8.879 -10.619 1.00 88.00 169 PHE A C 1
ATOM 1297 O O . PHE A 1 169 ? 1.718 8.918 -11.214 1.00 88.00 169 PHE A O 1
ATOM 1304 N N . LYS A 1 170 ? 3.898 9.460 -11.072 1.00 86.19 170 LYS A N 1
ATOM 1305 C CA . LYS A 1 170 ? 3.986 10.229 -12.307 1.00 86.19 170 LYS A CA 1
ATOM 1306 C C . LYS A 1 170 ? 5.208 9.777 -13.092 1.00 86.19 170 LYS A C 1
ATOM 1308 O O . LYS A 1 170 ? 6.307 9.759 -12.543 1.00 86.19 170 LYS A O 1
ATOM 1313 N N . LEU A 1 171 ? 5.042 9.460 -14.373 1.00 86.06 171 LEU A N 1
ATOM 1314 C CA . LEU A 1 171 ? 6.157 9.219 -15.294 1.00 86.06 171 LEU A CA 1
ATOM 1315 C C . LEU A 1 171 ? 6.210 10.351 -16.327 1.00 86.06 171 LEU A C 1
ATOM 1317 O O . LEU A 1 171 ? 5.224 10.631 -17.014 1.00 86.06 171 LEU A O 1
ATOM 1321 N N . THR A 1 172 ? 7.367 11.015 -16.378 1.00 84.38 172 THR A N 1
ATOM 1322 C CA . THR A 1 172 ? 7.637 12.216 -17.182 1.00 84.38 172 THR A CA 1
ATOM 1323 C C . THR A 1 172 ? 8.900 12.080 -18.018 1.00 84.38 172 THR A C 1
ATOM 1325 O O . THR A 1 172 ? 9.928 11.667 -17.491 1.00 84.38 172 THR A O 1
ATOM 1328 N N . GLY A 1 173 ? 8.884 12.513 -19.278 1.00 78.38 173 GLY A N 1
ATOM 1329 C CA . GLY A 1 173 ? 10.103 12.558 -20.089 1.00 78.38 173 GLY A CA 1
ATOM 1330 C C . GLY A 1 173 ? 9.863 12.677 -21.591 1.00 78.38 173 GLY A C 1
ATOM 1331 O O . GLY A 1 173 ? 8.776 13.026 -22.046 1.00 78.38 173 GLY A O 1
ATOM 1332 N N . GLU A 1 174 ? 10.890 12.370 -22.379 1.00 71.44 174 GLU A N 1
ATOM 1333 C CA . GLU A 1 174 ? 10.887 12.516 -23.838 1.00 71.44 174 GLU A CA 1
ATOM 1334 C C . GLU A 1 174 ? 10.442 11.238 -24.576 1.00 71.44 174 GLU A C 1
ATOM 1336 O O . GLU A 1 174 ? 10.873 10.129 -24.245 1.00 71.44 174 GLU A O 1
ATOM 1341 N N . SER A 1 175 ? 9.633 11.385 -25.633 1.00 66.94 175 SER A N 1
ATOM 1342 C CA . SER A 1 175 ? 9.305 10.319 -26.587 1.00 66.94 175 SER A CA 1
ATOM 1343 C C . SER A 1 175 ? 9.529 10.656 -28.056 1.00 66.94 175 SER A C 1
ATOM 1345 O O . SER A 1 175 ? 9.737 11.808 -28.429 1.00 66.94 175 SER A O 1
ATOM 1347 N N . SER A 1 176 ? 9.481 9.625 -28.913 1.00 58.25 176 SER A N 1
ATOM 1348 C CA . SER A 1 176 ? 9.516 9.755 -30.380 1.00 58.25 176 SER A CA 1
ATOM 1349 C C . SER A 1 176 ? 8.368 10.577 -30.949 1.00 58.25 176 SER A C 1
ATOM 1351 O O . SER A 1 176 ? 8.515 11.130 -32.037 1.00 58.25 176 SER A O 1
ATOM 1353 N N . THR A 1 177 ? 7.236 10.659 -30.246 1.00 55.66 177 THR A N 1
ATOM 1354 C CA . THR A 1 177 ? 6.033 11.375 -30.694 1.00 55.66 177 THR A CA 1
ATOM 1355 C C . THR A 1 177 ? 5.763 12.660 -29.908 1.00 55.66 177 THR A C 1
ATOM 1357 O O . THR A 1 177 ? 4.771 13.329 -30.188 1.00 55.66 177 THR A O 1
ATOM 1360 N N . GLY A 1 178 ? 6.600 13.017 -28.924 1.00 58.44 178 GLY A N 1
ATOM 1361 C CA . GLY A 1 178 ? 6.410 14.202 -28.082 1.00 58.44 178 GLY A CA 1
ATOM 1362 C C . GLY A 1 178 ? 6.854 14.000 -26.631 1.00 58.44 178 GLY A C 1
ATOM 1363 O O . GLY A 1 178 ? 7.766 13.240 -26.353 1.00 58.44 178 GLY A O 1
ATOM 1364 N N . TYR A 1 179 ? 6.236 14.706 -25.688 1.00 54.44 179 TYR A N 1
ATOM 1365 C CA . TYR A 1 179 ? 6.481 14.528 -24.251 1.00 54.44 179 TYR A CA 1
ATOM 1366 C C . TYR A 1 179 ? 5.554 13.438 -23.697 1.00 54.44 179 TYR A C 1
ATOM 1368 O O . TYR A 1 179 ? 4.364 13.428 -24.016 1.00 54.44 179 TYR A O 1
ATOM 1376 N N . VAL A 1 180 ? 6.080 12.526 -22.878 1.00 64.50 180 VAL A N 1
ATOM 1377 C CA . VAL A 1 180 ? 5.271 11.563 -22.118 1.00 64.50 180 VAL A CA 1
ATOM 1378 C C . VAL A 1 180 ? 5.018 12.170 -20.752 1.00 64.50 180 VAL A C 1
ATOM 1380 O O . VAL A 1 180 ? 5.948 12.372 -19.978 1.00 64.50 180 VAL A O 1
ATOM 1383 N N . GLU A 1 181 ? 3.753 12.452 -20.467 1.00 64.50 181 GLU A N 1
ATOM 1384 C CA . GLU A 1 181 ? 3.260 12.696 -19.117 1.00 64.50 181 GLU A CA 1
ATOM 1385 C C . GLU A 1 181 ? 2.150 11.685 -18.865 1.00 64.50 181 GLU A C 1
ATOM 1387 O O . GLU A 1 181 ? 1.039 11.821 -19.378 1.00 64.50 181 GLU A O 1
ATOM 1392 N N . SER A 1 182 ? 2.465 10.631 -18.121 1.00 63.69 182 SER A N 1
ATOM 1393 C CA . SER A 1 182 ? 1.429 9.712 -17.655 1.00 63.69 182 SER A CA 1
ATOM 1394 C C . SER A 1 182 ? 0.894 10.217 -16.317 1.00 63.69 182 SER A C 1
ATOM 1396 O O . SER A 1 182 ? 1.626 10.326 -15.337 1.00 63.69 182 SER A O 1
ATOM 1398 N N . ASP A 1 183 ? -0.374 10.624 -16.400 1.00 61.94 183 ASP A N 1
ATOM 1399 C CA . ASP A 1 183 ? -1.380 10.913 -15.375 1.00 61.94 183 ASP A CA 1
ATOM 1400 C C . ASP A 1 183 ? -0.925 11.528 -14.040 1.00 61.94 183 ASP A C 1
ATOM 1402 O O . ASP A 1 183 ? -0.328 10.877 -13.193 1.00 61.94 183 ASP A O 1
ATOM 1406 N N . SER A 1 184 ? -1.306 12.785 -13.804 1.00 53.94 184 SER A N 1
ATOM 1407 C CA . SER A 1 184 ? -1.153 13.446 -12.506 1.00 53.94 184 SER A CA 1
ATOM 1408 C C . SER A 1 184 ? -2.408 13.373 -11.628 1.00 53.94 184 SER A C 1
ATOM 1410 O O . SER A 1 184 ? -2.343 13.840 -10.491 1.00 53.94 184 SER A O 1
ATOM 1412 N N . ASN A 1 185 ? -3.564 12.880 -12.122 1.00 51.81 185 ASN A N 1
ATOM 1413 C CA . ASN A 1 185 ? -4.819 13.059 -11.377 1.00 51.81 185 ASN A CA 1
ATOM 1414 C C . ASN A 1 185 ? -6.072 12.266 -11.835 1.00 51.81 185 ASN A C 1
ATOM 1416 O O . ASN A 1 185 ? -7.180 12.810 -11.754 1.00 51.81 185 ASN A O 1
ATOM 1420 N N . LYS A 1 186 ? -5.985 11.013 -12.311 1.00 42.09 186 LYS A N 1
ATOM 1421 C CA . LYS A 1 186 ? -7.201 10.233 -12.636 1.00 42.09 186 LYS A CA 1
ATOM 1422 C C . LYS A 1 186 ? -7.549 9.121 -11.658 1.00 42.09 186 LYS A C 1
ATOM 1424 O O . LYS A 1 186 ? -6.747 8.351 -11.152 1.00 42.09 186 LYS A O 1
ATOM 1429 N N . THR A 1 187 ? -8.849 9.075 -11.440 1.00 41.69 187 THR A N 1
ATOM 1430 C CA . THR A 1 187 ? -9.640 8.166 -10.636 1.00 41.69 187 THR A CA 1
ATOM 1431 C C . THR A 1 187 ? -9.481 6.698 -11.066 1.00 41.69 187 THR A C 1
ATOM 1433 O O . THR A 1 187 ? -9.866 6.331 -12.171 1.00 41.69 187 THR A O 1
ATOM 1436 N N . LYS A 1 188 ? -9.056 5.873 -10.094 1.00 51.75 188 LYS A N 1
ATOM 1437 C CA . LYS A 1 188 ? -9.092 4.395 -9.981 1.00 51.75 188 LYS A CA 1
ATOM 1438 C C . LYS A 1 188 ? -8.007 3.543 -10.670 1.00 51.75 188 LYS A C 1
ATOM 1440 O O . LYS A 1 188 ? -7.822 3.573 -11.881 1.00 51.75 188 LYS A O 1
ATOM 1445 N N . THR A 1 189 ? -7.516 2.609 -9.839 1.00 52.41 189 THR A N 1
ATOM 1446 C CA . THR A 1 189 ? -6.517 1.529 -10.015 1.00 52.41 189 THR A CA 1
ATOM 1447 C C . THR A 1 189 ? -5.068 2.015 -9.958 1.00 52.41 189 THR A C 1
ATOM 1449 O O . THR A 1 189 ? -4.714 2.947 -10.666 1.00 52.41 189 THR A O 1
ATOM 1452 N N . ASP A 1 190 ? -4.305 1.437 -9.020 1.00 67.81 190 ASP A N 1
ATOM 1453 C CA . ASP A 1 190 ? -2.929 1.753 -8.600 1.00 67.81 190 ASP A CA 1
ATOM 1454 C C . ASP A 1 190 ? -2.128 2.553 -9.649 1.00 67.81 190 ASP A C 1
ATOM 1456 O O . ASP A 1 190 ? -1.788 2.032 -10.704 1.00 67.81 190 ASP A O 1
ATOM 1460 N N . THR A 1 191 ? -1.796 3.825 -9.386 1.00 76.88 191 THR A N 1
ATOM 1461 C CA . THR A 1 191 ? -1.047 4.666 -10.350 1.00 76.88 191 THR A CA 1
ATOM 1462 C C . THR A 1 191 ? 0.310 4.056 -10.740 1.00 76.88 191 THR A C 1
ATOM 1464 O O . THR A 1 191 ? 0.860 4.379 -11.794 1.00 76.88 191 THR A O 1
ATOM 1467 N N . LEU A 1 192 ? 0.817 3.100 -9.953 1.00 84.50 192 LEU A N 1
ATOM 1468 C CA . LEU A 1 192 ? 1.991 2.302 -10.281 1.00 84.50 192 LEU A CA 1
ATOM 1469 C C . LEU A 1 192 ? 1.727 1.228 -11.358 1.00 84.50 192 LEU A C 1
ATOM 1471 O O . LEU A 1 192 ? 2.628 0.996 -12.164 1.00 84.50 192 LEU A O 1
ATOM 1475 N N . ASP A 1 193 ? 0.516 0.646 -11.432 1.00 83.62 193 ASP A N 1
ATOM 1476 C CA . ASP A 1 193 ? 0.061 -0.224 -12.545 1.00 83.62 193 ASP A CA 1
ATOM 1477 C C . ASP A 1 193 ? 0.062 0.558 -13.871 1.00 83.62 193 ASP A C 1
ATOM 1479 O O . ASP A 1 193 ? 0.455 0.055 -14.923 1.00 83.62 193 ASP A O 1
ATOM 1483 N N . GLY A 1 194 ? -0.365 1.825 -13.840 1.00 83.12 194 GLY A N 1
ATOM 1484 C CA . GLY A 1 194 ? -0.372 2.683 -15.029 1.00 83.12 194 GLY A CA 1
ATOM 1485 C C . GLY A 1 194 ? 1.039 2.979 -15.551 1.00 83.12 194 GLY A C 1
ATOM 1486 O O . GLY A 1 194 ? 1.306 2.897 -16.756 1.00 83.12 194 GLY A O 1
ATOM 1487 N N . VAL A 1 195 ? 1.967 3.283 -14.637 1.00 86.00 195 VAL A N 1
ATOM 1488 C CA . VAL A 1 195 ? 3.383 3.501 -14.971 1.00 86.00 195 VAL A CA 1
ATOM 1489 C C . VAL A 1 195 ? 4.031 2.212 -15.485 1.00 86.00 195 VAL A C 1
ATOM 1491 O O . VAL A 1 195 ? 4.723 2.250 -16.506 1.00 86.00 195 VAL A O 1
ATOM 1494 N N . SER A 1 196 ? 3.804 1.074 -14.820 1.00 86.06 196 SER A N 1
ATOM 1495 C CA . SER A 1 196 ? 4.358 -0.220 -15.234 1.00 86.06 196 SER A CA 1
ATOM 1496 C C . SER A 1 196 ? 3.850 -0.629 -16.616 1.00 86.06 196 SER A C 1
ATOM 1498 O O . SER A 1 196 ? 4.666 -0.898 -17.498 1.00 86.06 196 SER A O 1
ATOM 1500 N N . GLY A 1 197 ? 2.538 -0.542 -16.853 1.00 84.88 197 GLY A N 1
ATOM 1501 C CA . GLY A 1 197 ? 1.923 -0.844 -18.143 1.00 84.88 197 GLY A CA 1
ATOM 1502 C C . GLY A 1 197 ? 2.448 0.032 -19.282 1.00 84.88 197 GLY A C 1
ATOM 1503 O O . GLY A 1 197 ? 2.648 -0.461 -20.390 1.00 84.88 197 GLY A O 1
ATOM 1504 N N . THR A 1 198 ? 2.751 1.307 -19.018 1.00 84.12 198 THR A N 1
ATOM 1505 C CA . THR A 1 198 ? 3.362 2.203 -20.017 1.00 84.12 198 THR A CA 1
ATOM 1506 C C . THR A 1 198 ? 4.769 1.739 -20.408 1.00 84.12 198 THR A C 1
ATOM 1508 O O . THR A 1 198 ? 5.092 1.677 -21.595 1.00 84.12 198 THR A O 1
ATOM 1511 N N . ILE A 1 199 ? 5.605 1.386 -19.426 1.00 84.38 199 ILE A N 1
ATOM 1512 C CA . ILE A 1 199 ? 6.979 0.915 -19.665 1.00 84.38 199 ILE A CA 1
ATOM 1513 C C . ILE A 1 199 ? 6.976 -0.434 -20.388 1.00 84.38 199 ILE A C 1
ATOM 1515 O O . ILE A 1 199 ? 7.736 -0.630 -21.336 1.00 84.38 199 ILE A O 1
ATOM 1519 N N . GLU A 1 200 ? 6.129 -1.364 -19.948 1.00 85.81 200 GLU A N 1
ATOM 1520 C CA . GLU A 1 200 ? 6.023 -2.689 -20.554 1.00 85.81 200 GLU A CA 1
ATOM 1521 C C . GLU A 1 200 ? 5.491 -2.604 -21.983 1.00 85.81 200 GLU A C 1
ATOM 1523 O O . GLU A 1 200 ? 6.088 -3.199 -22.874 1.00 85.81 200 GLU A O 1
ATOM 1528 N N . ALA A 1 201 ? 4.450 -1.805 -22.242 1.00 82.94 201 ALA A N 1
ATOM 1529 C CA . ALA A 1 201 ? 3.924 -1.608 -23.593 1.00 82.94 201 ALA A CA 1
ATOM 1530 C C . ALA A 1 201 ? 4.957 -0.983 -24.542 1.00 82.94 201 ALA A C 1
ATOM 1532 O O . ALA A 1 201 ? 5.031 -1.369 -25.707 1.00 82.94 201 ALA A O 1
ATOM 1533 N N . ALA A 1 202 ? 5.779 -0.052 -24.050 1.00 80.81 202 ALA A N 1
ATOM 1534 C CA . ALA A 1 202 ? 6.830 0.585 -24.839 1.00 80.81 202 ALA A CA 1
ATOM 1535 C C . ALA A 1 202 ? 7.952 -0.377 -25.267 1.00 80.81 202 ALA A C 1
ATOM 1537 O O . ALA A 1 202 ? 8.642 -0.106 -26.249 1.00 80.81 202 ALA A O 1
ATOM 1538 N N . LEU A 1 203 ? 8.156 -1.471 -24.526 1.00 81.75 203 LEU A N 1
ATOM 1539 C CA . LEU A 1 203 ? 9.267 -2.405 -24.718 1.00 81.75 203 LEU A CA 1
ATOM 1540 C C . LEU A 1 203 ? 8.817 -3.839 -24.975 1.00 81.75 203 LEU A C 1
ATOM 1542 O O . LEU A 1 203 ? 9.653 -4.735 -25.004 1.00 81.75 203 LEU A O 1
ATOM 1546 N N . PHE A 1 204 ? 7.524 -4.100 -25.133 1.00 81.25 204 PHE A N 1
ATOM 1547 C CA . PHE A 1 204 ? 7.050 -5.456 -25.359 1.00 81.25 204 PHE A CA 1
ATOM 1548 C C . PHE A 1 204 ? 7.531 -5.944 -26.729 1.00 81.25 204 PHE A C 1
ATOM 1550 O O . PHE A 1 204 ? 7.171 -5.364 -27.752 1.00 81.25 204 PHE A O 1
ATOM 1557 N N . ASP A 1 205 ? 8.383 -6.973 -26.723 1.00 78.44 205 ASP A N 1
ATOM 1558 C CA . ASP A 1 205 ? 8.967 -7.624 -27.907 1.00 78.44 205 ASP A CA 1
ATOM 1559 C C . ASP A 1 205 ? 9.463 -6.635 -28.980 1.00 78.44 205 ASP A C 1
ATOM 1561 O O . ASP A 1 205 ? 9.190 -6.728 -30.178 1.00 78.44 205 ASP A O 1
ATOM 1565 N N . SER A 1 206 ? 10.153 -5.596 -28.516 1.00 84.19 206 SER A N 1
ATOM 1566 C CA . SER A 1 206 ? 10.476 -4.437 -29.332 1.00 84.19 206 SER A CA 1
ATOM 1567 C C . SER A 1 206 ? 11.736 -4.666 -30.162 1.00 84.19 206 SER A C 1
ATOM 1569 O O . SER A 1 206 ? 12.856 -4.668 -29.646 1.00 84.19 206 SER A O 1
ATOM 1571 N N . LEU A 1 207 ? 11.545 -4.837 -31.472 1.00 87.25 207 LEU A N 1
ATOM 1572 C CA . LEU A 1 207 ? 12.614 -5.068 -32.445 1.00 87.25 207 LEU A CA 1
ATOM 1573 C C . LEU A 1 207 ? 13.411 -3.793 -32.746 1.00 87.25 207 LEU A C 1
ATOM 1575 O O . LEU A 1 207 ? 12.839 -2.759 -33.104 1.00 87.25 207 LEU A O 1
ATOM 1579 N N . PHE A 1 208 ? 14.741 -3.894 -32.731 1.00 86.88 208 PHE A N 1
ATOM 1580 C CA . PHE A 1 208 ? 15.657 -2.871 -33.238 1.00 86.88 208 PHE A CA 1
ATOM 1581 C C . PHE A 1 208 ? 16.537 -3.385 -34.372 1.00 86.88 208 PHE A C 1
ATOM 1583 O O . PHE A 1 208 ? 16.885 -4.567 -34.438 1.00 86.88 208 PHE A O 1
ATOM 1590 N N . LYS A 1 209 ? 16.930 -2.470 -35.261 1.00 88.25 209 LYS A N 1
ATOM 1591 C CA . LYS A 1 209 ? 17.882 -2.759 -36.335 1.00 88.25 209 LYS A CA 1
ATOM 1592 C C . LYS A 1 209 ? 19.240 -2.127 -36.069 1.00 88.25 209 LYS A C 1
ATOM 1594 O O . LYS A 1 209 ? 19.357 -1.115 -35.376 1.00 88.25 209 LYS A O 1
ATOM 1599 N N . ALA A 1 210 ? 20.274 -2.734 -36.643 1.00 87.25 210 ALA A N 1
ATOM 1600 C CA . ALA A 1 210 ? 21.619 -2.188 -36.598 1.00 87.25 210 ALA A CA 1
ATOM 1601 C C . ALA A 1 210 ? 21.634 -0.739 -37.118 1.00 87.25 210 ALA A C 1
ATOM 1603 O O . ALA A 1 210 ? 21.025 -0.412 -38.136 1.00 87.25 210 ALA A O 1
ATOM 1604 N N . ASN A 1 211 ? 22.385 0.111 -36.427 1.00 86.75 211 ASN A N 1
ATOM 1605 C CA . ASN A 1 211 ? 22.577 1.541 -36.654 1.00 86.75 211 ASN A CA 1
ATOM 1606 C C . ASN A 1 211 ? 21.345 2.429 -36.404 1.00 86.75 211 ASN A C 1
ATOM 1608 O O . ASN A 1 211 ? 21.377 3.622 -36.703 1.00 86.75 211 ASN A O 1
ATOM 1612 N N . GLU A 1 212 ? 20.279 1.889 -35.817 1.00 87.12 212 GLU A N 1
ATOM 1613 C CA . GLU A 1 212 ? 19.093 2.659 -35.441 1.00 87.12 212 GLU A CA 1
ATOM 1614 C C . GLU A 1 212 ? 19.308 3.443 -34.133 1.00 87.12 212 GLU A C 1
ATOM 1616 O O . GLU A 1 212 ? 19.873 2.930 -33.175 1.00 87.12 212 GLU A O 1
ATOM 1621 N N . ASN A 1 213 ? 18.851 4.695 -34.043 1.00 86.12 213 ASN A N 1
ATOM 1622 C CA . ASN A 1 213 ? 18.912 5.433 -32.778 1.00 86.12 213 ASN A CA 1
ATOM 1623 C C . ASN A 1 213 ? 17.748 5.026 -31.862 1.00 86.12 213 ASN A C 1
ATOM 1625 O O . ASN A 1 213 ? 16.588 5.311 -32.159 1.00 86.12 213 ASN A O 1
ATOM 1629 N N . LEU A 1 214 ? 18.066 4.401 -30.728 1.00 84.81 214 LEU A N 1
ATOM 1630 C CA . LEU A 1 214 ? 17.061 3.879 -29.802 1.00 84.81 214 LEU A CA 1
ATOM 1631 C C . LEU A 1 214 ? 16.485 4.915 -28.842 1.00 84.81 214 LEU A C 1
ATOM 1633 O O . LEU A 1 214 ? 15.429 4.645 -28.279 1.00 84.81 214 LEU A O 1
ATOM 1637 N N . ALA A 1 215 ? 17.142 6.068 -28.654 1.00 80.25 215 ALA A N 1
ATOM 1638 C CA . ALA A 1 215 ? 16.745 7.054 -27.644 1.00 80.25 215 ALA A CA 1
ATOM 1639 C C . ALA A 1 215 ? 15.259 7.409 -27.785 1.00 80.25 215 ALA A C 1
ATOM 1641 O O . ALA A 1 215 ? 14.460 7.221 -26.876 1.00 80.25 215 ALA A O 1
ATOM 1642 N N . TYR A 1 216 ? 14.848 7.805 -28.982 1.00 75.19 216 TYR A N 1
ATOM 1643 C CA . TYR A 1 216 ? 13.475 8.242 -29.195 1.00 75.19 216 TYR A CA 1
ATOM 1644 C C . TYR A 1 216 ? 12.528 7.089 -29.507 1.00 75.19 216 TYR A C 1
ATOM 1646 O O . TYR A 1 216 ? 11.347 7.186 -29.197 1.00 75.19 216 TYR A O 1
ATOM 1654 N N . LYS A 1 217 ? 13.028 5.977 -30.056 1.00 76.94 217 LYS A N 1
ATOM 1655 C CA . LYS A 1 217 ? 12.212 4.903 -30.635 1.00 76.94 217 LYS A CA 1
ATOM 1656 C C . LYS A 1 217 ? 11.099 4.405 -29.708 1.00 76.94 217 LYS A C 1
ATOM 1658 O O . LYS A 1 217 ? 9.947 4.369 -30.127 1.00 76.94 217 LYS A O 1
ATOM 1663 N N . TYR A 1 218 ? 11.442 4.087 -28.462 1.00 77.06 218 TYR A N 1
ATOM 1664 C CA . TYR A 1 218 ? 10.513 3.512 -27.478 1.00 77.06 218 TYR A CA 1
ATOM 1665 C C . TYR A 1 218 ? 9.908 4.549 -26.532 1.00 77.06 218 TYR A C 1
ATOM 1667 O O . TYR A 1 218 ? 9.138 4.215 -25.645 1.00 77.06 218 TYR A O 1
ATOM 1675 N N . GLY A 1 219 ? 10.295 5.815 -26.678 1.00 74.69 219 GLY A N 1
ATOM 1676 C CA . GLY A 1 219 ? 9.868 6.888 -25.793 1.00 74.69 219 GLY A CA 1
ATOM 1677 C C . GLY A 1 219 ? 10.261 6.733 -24.328 1.00 74.69 219 GLY A C 1
ATOM 1678 O O . GLY A 1 219 ? 9.577 7.245 -23.448 1.00 74.69 219 GLY A O 1
ATOM 1679 N N . LEU A 1 220 ? 11.377 6.044 -24.077 1.00 77.56 220 LEU A N 1
ATOM 1680 C CA . LEU A 1 220 ? 11.940 5.828 -22.745 1.00 77.56 220 LEU A CA 1
ATOM 1681 C C . LEU A 1 220 ? 13.293 6.531 -22.543 1.00 77.56 220 LEU A C 1
ATOM 1683 O O . LEU A 1 220 ? 14.104 6.118 -21.709 1.00 77.56 220 LEU A O 1
ATOM 1687 N N . HIS A 1 221 ? 13.560 7.594 -23.307 1.00 82.62 221 HIS A N 1
ATOM 1688 C CA . HIS A 1 221 ? 14.750 8.415 -23.102 1.00 82.62 221 HIS A CA 1
ATOM 1689 C C . HIS A 1 221 ? 14.569 9.321 -21.886 1.00 82.62 221 HIS A C 1
ATOM 1691 O O . HIS A 1 221 ? 13.635 10.121 -21.849 1.00 82.62 221 HIS A O 1
ATOM 1697 N N . ASN A 1 222 ? 15.481 9.214 -20.915 1.00 82.56 222 ASN A N 1
ATOM 1698 C CA . ASN A 1 222 ? 15.523 10.061 -19.714 1.00 82.56 222 ASN A CA 1
ATOM 1699 C C . ASN A 1 222 ? 14.165 10.226 -19.002 1.00 82.56 222 ASN A C 1
ATOM 1701 O O . ASN A 1 222 ? 13.848 11.295 -18.480 1.00 82.56 222 ASN A O 1
ATOM 1705 N N . GLN A 1 223 ? 13.360 9.169 -18.978 1.00 86.06 223 GLN A N 1
ATOM 1706 C CA . GLN A 1 223 ? 12.073 9.172 -18.299 1.00 86.06 223 GLN A CA 1
ATOM 1707 C C . GLN A 1 223 ? 12.273 9.161 -16.791 1.00 86.06 223 GLN A C 1
ATOM 1709 O O . GLN A 1 223 ? 13.071 8.386 -16.284 1.00 86.06 223 GLN A O 1
ATOM 1714 N N . SER A 1 224 ? 11.536 9.983 -16.061 1.00 88.19 224 SER A N 1
ATOM 1715 C CA . SER A 1 224 ? 11.616 10.094 -14.609 1.00 88.19 224 SER A CA 1
ATOM 1716 C C . SER A 1 224 ? 10.293 9.697 -13.977 1.00 88.19 224 SER A C 1
ATOM 1718 O O . SER A 1 224 ? 9.248 10.253 -14.318 1.00 88.19 224 SER A O 1
ATOM 1720 N N . ILE A 1 225 ? 10.361 8.738 -13.055 1.00 89.25 225 ILE A N 1
ATOM 1721 C CA . ILE A 1 225 ? 9.255 8.335 -12.194 1.00 89.25 225 ILE A CA 1
ATOM 1722 C C . ILE A 1 225 ? 9.381 9.097 -10.879 1.00 89.25 225 ILE A C 1
ATOM 1724 O O . ILE A 1 225 ? 10.363 8.928 -10.151 1.00 89.25 225 ILE A O 1
ATOM 1728 N N . THR A 1 226 ? 8.373 9.897 -10.561 1.00 90.50 226 THR A N 1
ATOM 1729 C CA . THR A 1 226 ? 8.211 10.589 -9.280 1.00 90.50 226 THR A CA 1
ATOM 1730 C C . THR A 1 226 ? 6.902 10.171 -8.623 1.00 90.50 226 THR A C 1
ATOM 1732 O O . THR A 1 226 ? 6.060 9.517 -9.241 1.00 90.50 226 THR A O 1
ATOM 1735 N N . TRP A 1 227 ? 6.740 10.501 -7.346 1.00 90.88 227 TRP A N 1
ATOM 1736 C CA . TRP A 1 227 ? 5.498 10.256 -6.625 1.00 90.88 227 TRP A CA 1
ATOM 1737 C C . TRP A 1 227 ? 5.274 11.265 -5.510 1.00 90.88 227 TRP A C 1
ATOM 1739 O O . TRP A 1 227 ? 6.213 11.865 -4.987 1.00 90.88 227 TRP A O 1
ATOM 1749 N N . GLU A 1 228 ? 4.020 11.403 -5.110 1.00 88.19 228 GLU A N 1
ATOM 1750 C CA . GLU A 1 228 ? 3.620 12.136 -3.916 1.00 88.19 228 GLU A CA 1
ATOM 1751 C C . GLU A 1 228 ? 2.465 11.424 -3.219 1.00 88.19 228 GLU A C 1
ATOM 1753 O O . GLU A 1 228 ? 1.598 10.823 -3.859 1.00 88.19 228 GLU A O 1
ATOM 1758 N N . TRP A 1 229 ? 2.456 11.480 -1.890 1.00 88.38 229 TRP A N 1
ATOM 1759 C CA . TRP A 1 229 ? 1.265 11.152 -1.127 1.00 88.38 229 TRP A CA 1
ATOM 1760 C C . TRP A 1 229 ? 0.237 12.254 -1.355 1.00 88.38 229 TRP A C 1
ATOM 1762 O O . TRP A 1 229 ? 0.514 13.437 -1.132 1.00 88.38 229 TRP A O 1
ATOM 1772 N N . GLN A 1 230 ? -0.966 11.873 -1.768 1.00 80.56 230 GLN A N 1
ATOM 1773 C CA . GLN A 1 230 ? -2.073 12.794 -1.929 1.00 80.56 230 GLN A CA 1
ATOM 1774 C C . GLN A 1 230 ? -2.503 13.299 -0.553 1.00 80.56 230 GLN A C 1
ATOM 1776 O O . GLN A 1 230 ? -3.321 12.687 0.131 1.00 80.56 230 GLN A O 1
ATOM 1781 N N . ASN A 1 231 ? -1.913 14.419 -0.140 1.00 66.69 231 ASN A N 1
ATOM 1782 C CA . ASN A 1 231 ? -2.220 15.065 1.124 1.00 66.69 231 ASN A CA 1
ATOM 1783 C C . ASN A 1 231 ? -3.721 15.289 1.268 1.00 66.69 231 ASN A C 1
ATOM 1785 O O . ASN A 1 231 ? -4.385 15.780 0.347 1.00 66.69 231 ASN A O 1
ATOM 1789 N N . CYS A 1 232 ? -4.247 15.025 2.461 1.00 72.94 232 CYS A N 1
ATOM 1790 C CA . CYS A 1 232 ? -5.5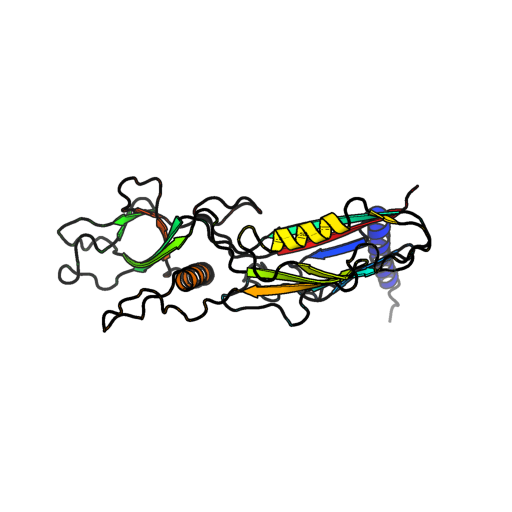42 15.559 2.825 1.00 72.94 232 CYS A CA 1
ATOM 1791 C C . CYS A 1 232 ? -5.474 17.102 2.831 1.00 72.94 232 CYS A C 1
ATOM 1793 O O . CYS A 1 232 ? -4.939 17.740 3.733 1.00 72.94 232 CYS A O 1
ATOM 1795 N N . THR A 1 233 ? -5.969 17.742 1.770 1.00 56.16 233 THR A N 1
ATOM 1796 C CA . THR A 1 233 ? -6.043 19.205 1.720 1.00 56.16 233 THR A CA 1
ATOM 1797 C C . THR A 1 233 ? -7.176 19.674 2.625 1.00 56.16 233 THR A C 1
ATOM 1799 O O . THR A 1 233 ? -8.299 19.181 2.525 1.00 56.16 233 THR A O 1
ATOM 1802 N N . SER A 1 234 ? -6.872 20.641 3.489 1.00 48.22 234 SER A N 1
ATOM 1803 C CA . SER A 1 234 ? -7.664 21.157 4.615 1.00 48.22 234 SER A CA 1
ATOM 1804 C C . SER A 1 234 ? -9.042 21.753 4.292 1.00 48.22 234 SER A C 1
ATOM 1806 O O . SER A 1 234 ? -9.674 22.314 5.184 1.00 48.22 234 SER A O 1
ATOM 1808 N N . ASP A 1 235 ? -9.556 21.624 3.069 1.00 51.84 235 ASP A N 1
ATOM 1809 C CA . ASP A 1 235 ? -10.901 22.079 2.710 1.00 51.84 235 ASP A CA 1
ATOM 1810 C C . ASP A 1 235 ? -11.967 21.048 3.130 1.00 51.84 235 ASP A C 1
ATOM 1812 O O . ASP A 1 235 ? -12.720 20.482 2.339 1.00 51.84 235 ASP A O 1
ATOM 1816 N N . CYS A 1 236 ? -12.046 20.823 4.445 1.00 54.41 236 CYS A N 1
ATOM 1817 C CA . CYS A 1 236 ? -13.103 20.060 5.122 1.00 54.41 236 CYS A CA 1
ATOM 1818 C C . CYS A 1 236 ? -14.456 20.813 5.133 1.00 54.41 236 CYS A C 1
ATOM 1820 O O . CYS A 1 236 ? -15.418 20.382 5.765 1.00 54.41 236 CYS A O 1
ATOM 1822 N N . SER A 1 237 ? -14.538 21.944 4.428 1.00 44.94 237 SER A N 1
ATOM 1823 C CA . SER A 1 237 ? -15.577 22.980 4.473 1.00 44.94 237 SER A CA 1
ATOM 1824 C C . SER A 1 237 ? -16.952 22.566 3.920 1.00 44.94 237 SER A C 1
ATOM 1826 O O . SER A 1 237 ? -17.852 23.398 3.818 1.00 44.94 237 SER A O 1
ATOM 1828 N N . LYS A 1 238 ? -17.168 21.295 3.560 1.00 41.12 238 LYS A N 1
ATOM 1829 C CA . LYS A 1 238 ? -18.474 20.792 3.107 1.00 41.12 238 LYS A CA 1
ATOM 1830 C C . LYS A 1 238 ? -19.063 19.807 4.116 1.00 41.12 238 LYS A C 1
ATOM 1832 O O . LYS A 1 238 ? -18.876 18.603 3.998 1.00 41.12 238 LYS A O 1
ATOM 1837 N N . GLY A 1 239 ? -19.843 20.340 5.060 1.00 41.09 239 GLY A N 1
ATOM 1838 C CA . GLY A 1 239 ? -20.913 19.584 5.728 1.00 41.09 239 GLY A CA 1
ATOM 1839 C C . GLY A 1 239 ? -20.710 19.205 7.194 1.00 41.09 239 GLY A C 1
ATOM 1840 O O . GLY A 1 239 ? -21.499 18.420 7.710 1.00 41.09 239 GLY A O 1
ATOM 1841 N N . ILE A 1 240 ? -19.705 19.746 7.880 1.00 40.81 240 ILE A N 1
ATOM 1842 C CA . ILE A 1 240 ? -19.435 19.395 9.277 1.00 40.81 240 ILE A CA 1
ATOM 1843 C C . ILE A 1 240 ? -19.968 20.496 10.199 1.00 40.81 240 ILE A C 1
ATOM 1845 O O . ILE A 1 240 ? -19.377 21.567 10.320 1.00 40.81 240 ILE A O 1
ATOM 1849 N N . SER A 1 241 ? -21.105 20.240 10.848 1.00 36.44 241 SER A N 1
ATOM 1850 C CA . SER A 1 241 ? -21.576 21.036 11.983 1.00 36.44 241 SER A CA 1
ATOM 1851 C C . SER A 1 241 ? -20.672 20.757 13.185 1.00 36.44 241 SER A C 1
ATOM 1853 O O . SER A 1 241 ? -20.730 19.674 13.765 1.00 36.44 241 SER A O 1
ATOM 1855 N N . VAL A 1 242 ? -19.812 21.713 13.529 1.00 37.22 242 VAL A N 1
ATOM 1856 C CA . VAL A 1 242 ? -18.940 21.642 14.708 1.00 37.22 242 VAL A CA 1
ATOM 1857 C C . VAL A 1 242 ? -19.803 21.776 15.966 1.00 37.22 242 VAL A C 1
ATOM 1859 O O . VAL A 1 242 ? -20.522 22.761 16.117 1.00 37.22 242 VAL A O 1
ATOM 1862 N N . ILE A 1 243 ? -19.740 20.786 16.859 1.00 37.50 243 ILE A N 1
ATOM 1863 C CA . ILE A 1 243 ? -20.210 20.911 18.243 1.00 37.50 243 ILE A CA 1
ATOM 1864 C C . ILE A 1 243 ? -19.036 21.494 19.040 1.00 37.50 243 ILE A C 1
ATOM 1866 O O . ILE A 1 243 ? -17.925 20.968 18.980 1.00 37.50 243 ILE A O 1
ATOM 1870 N N . GLU A 1 244 ? -19.246 22.608 19.742 1.00 30.62 244 GLU A N 1
ATOM 1871 C CA . GLU A 1 244 ? -18.201 23.236 20.559 1.00 30.62 244 GLU A CA 1
ATOM 1872 C C . GLU A 1 244 ? -17.695 22.267 21.645 1.00 30.62 244 GLU A C 1
ATOM 1874 O O . GLU A 1 244 ? -18.481 21.736 22.428 1.00 30.62 244 GLU A O 1
ATOM 1879 N N . GLY A 1 245 ? -16.375 22.050 21.698 1.00 41.03 245 GLY A N 1
ATOM 1880 C CA . GLY A 1 245 ? -15.707 21.206 22.701 1.00 41.03 245 GLY A CA 1
ATOM 1881 C C . GLY A 1 245 ? -15.148 19.875 22.186 1.00 41.03 245 GLY A C 1
ATOM 1882 O O . GLY A 1 245 ? -14.397 19.229 22.913 1.00 41.03 245 GLY A O 1
ATOM 1883 N N . GLU A 1 246 ? -15.439 19.489 20.942 1.00 41.78 246 GLU A N 1
ATOM 1884 C CA . GLU A 1 246 ? -14.845 18.318 20.283 1.00 41.78 246 GLU A CA 1
ATOM 1885 C C . GLU A 1 246 ? -13.833 18.748 19.209 1.00 41.78 246 GLU A C 1
ATOM 1887 O O . GLU A 1 246 ? -13.983 19.791 18.566 1.00 41.78 246 GLU A O 1
ATOM 1892 N N . SER A 1 247 ? -12.769 17.957 19.019 1.00 48.94 247 SER A N 1
ATOM 1893 C CA . SER A 1 247 ? -11.818 18.139 17.916 1.00 48.94 247 SER A CA 1
ATOM 1894 C C . SER A 1 247 ? -12.586 18.262 16.600 1.00 48.94 247 SER A C 1
ATOM 1896 O O . SER A 1 247 ? -13.453 17.428 16.336 1.00 48.94 247 SER A O 1
ATOM 1898 N N . THR A 1 248 ? -12.278 19.267 15.774 1.00 52.09 248 THR A N 1
ATOM 1899 C CA . THR A 1 248 ? -12.914 19.460 14.460 1.00 52.09 248 THR A CA 1
ATOM 1900 C C . THR A 1 248 ? -12.999 18.126 13.712 1.00 52.09 248 THR A C 1
ATOM 1902 O O . THR A 1 248 ? -11.953 17.494 13.525 1.00 52.09 248 THR A O 1
ATOM 1905 N N . PRO A 1 249 ? -14.197 17.668 13.304 1.00 62.69 249 PRO A N 1
ATOM 1906 C CA . PRO A 1 249 ? -14.325 16.363 12.675 1.00 62.69 249 PRO A CA 1
ATOM 1907 C C . PRO A 1 249 ? -13.490 16.314 11.391 1.00 62.69 249 PRO A C 1
ATOM 1909 O O . PRO A 1 249 ? -13.596 17.181 10.526 1.00 62.69 249 PRO A O 1
ATOM 1912 N N . LEU A 1 250 ? -12.610 15.319 11.299 1.00 69.06 250 LEU A N 1
ATOM 1913 C CA . LEU A 1 250 ? -11.717 15.137 10.157 1.00 69.06 250 LEU A CA 1
ATOM 1914 C C . LEU A 1 250 ? -12.513 14.779 8.893 1.00 69.06 250 LEU A C 1
ATOM 1916 O O . LEU A 1 250 ? -13.522 14.075 8.960 1.00 69.06 250 LEU A O 1
ATOM 1920 N N . CYS A 1 251 ? -12.029 15.205 7.726 1.00 78.06 251 CYS A N 1
ATOM 1921 C CA . CYS A 1 251 ? -12.560 14.734 6.450 1.00 78.06 251 CYS A CA 1
ATOM 1922 C C . CYS A 1 251 ? -12.284 13.240 6.245 1.00 78.06 251 CYS A C 1
ATOM 1924 O O . CYS A 1 251 ? -11.315 12.708 6.777 1.00 78.06 251 CYS A O 1
ATOM 1926 N N . ASP A 1 252 ? -13.070 12.548 5.422 1.00 81.81 252 ASP A N 1
ATOM 1927 C CA . ASP A 1 252 ? -12.869 11.106 5.228 1.00 81.81 252 ASP A CA 1
ATOM 1928 C C . ASP A 1 252 ? -11.502 10.757 4.604 1.00 81.81 252 ASP A C 1
ATOM 1930 O O . ASP A 1 252 ? -10.911 9.755 4.996 1.00 81.81 252 ASP A O 1
ATOM 1934 N N . ASN A 1 253 ? -10.945 11.598 3.716 1.00 80.19 253 ASN A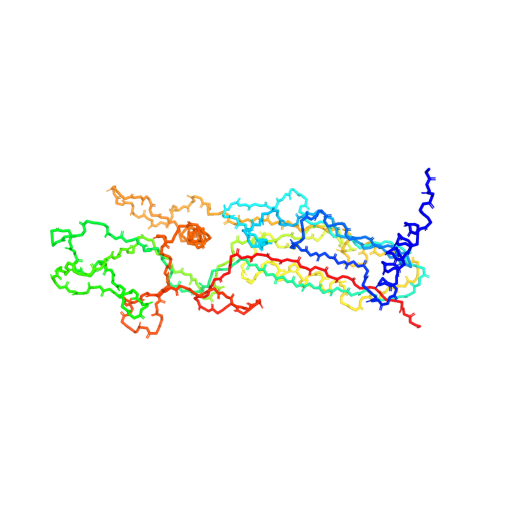 N 1
ATOM 1935 C CA . ASN A 1 253 ? -9.550 11.457 3.252 1.00 80.19 253 ASN A CA 1
ATOM 1936 C C . ASN A 1 253 ? -8.571 11.518 4.435 1.00 80.19 253 ASN A C 1
ATOM 1938 O O . ASN A 1 253 ? -7.765 10.616 4.628 1.00 80.19 253 ASN A O 1
ATOM 1942 N N . CYS A 1 254 ? -8.724 12.541 5.274 1.00 83.44 254 CYS A N 1
ATOM 1943 C CA . CYS A 1 254 ? -7.922 12.778 6.465 1.00 83.44 254 CYS A CA 1
ATOM 1944 C C . CYS A 1 254 ? -8.007 11.583 7.434 1.00 83.44 254 CYS A C 1
ATOM 1946 O O . CYS A 1 254 ? -7.011 11.149 8.002 1.00 83.44 254 CYS A O 1
ATOM 1948 N N . LYS A 1 255 ? -9.204 11.012 7.614 1.00 86.06 255 LYS A N 1
ATOM 1949 C CA . LYS A 1 255 ? -9.399 9.826 8.453 1.00 86.06 255 LYS A CA 1
ATOM 1950 C C . LYS A 1 255 ? -8.703 8.598 7.873 1.00 86.06 255 LYS A C 1
ATOM 1952 O O . LYS A 1 255 ? -8.128 7.838 8.641 1.00 86.06 255 LYS A O 1
ATOM 1957 N N . ARG A 1 256 ? -8.738 8.392 6.551 1.00 88.50 256 ARG A N 1
ATOM 1958 C CA . ARG A 1 256 ? -8.019 7.284 5.897 1.00 88.50 256 ARG A CA 1
ATOM 1959 C C . ARG A 1 256 ? -6.506 7.406 6.071 1.00 88.50 256 ARG A C 1
ATOM 1961 O O . ARG A 1 256 ? -5.880 6.411 6.426 1.00 88.50 256 ARG A O 1
ATOM 1968 N N . ASP A 1 257 ? -5.955 8.609 5.911 1.00 88.56 257 ASP A N 1
ATOM 1969 C CA . ASP A 1 257 ? -4.537 8.892 6.177 1.00 88.56 257 ASP A CA 1
ATOM 1970 C C . ASP A 1 257 ? -4.172 8.578 7.630 1.00 88.56 257 ASP A C 1
ATOM 1972 O O . ASP A 1 257 ? -3.201 7.874 7.894 1.00 88.56 257 ASP A O 1
ATOM 1976 N N . VAL A 1 258 ? -5.001 9.025 8.580 1.00 87.31 258 VAL A N 1
ATOM 1977 C CA . VAL A 1 258 ? -4.820 8.728 10.007 1.00 87.31 258 VAL A CA 1
ATOM 1978 C C . VAL A 1 258 ? -4.873 7.222 10.275 1.00 87.31 258 VAL A C 1
ATOM 1980 O O . VAL A 1 258 ? -4.047 6.718 11.031 1.00 87.31 258 VAL A O 1
ATOM 1983 N N . ILE A 1 259 ? -5.800 6.481 9.662 1.00 90.75 259 ILE A N 1
ATOM 1984 C CA . ILE A 1 259 ? -5.877 5.018 9.804 1.00 90.75 259 ILE A CA 1
ATOM 1985 C C . ILE A 1 259 ? -4.599 4.351 9.284 1.00 90.75 259 ILE A C 1
ATOM 1987 O O . ILE A 1 259 ? -4.040 3.504 9.977 1.00 90.75 259 ILE A O 1
ATOM 1991 N N . LEU A 1 260 ? -4.112 4.739 8.103 1.00 90.12 260 LEU A N 1
ATOM 1992 C CA . LEU A 1 260 ? -2.876 4.198 7.530 1.00 90.12 260 LEU A CA 1
ATOM 1993 C C . LEU A 1 260 ? -1.649 4.523 8.388 1.00 90.12 260 LEU A C 1
ATOM 1995 O O . LEU A 1 260 ? -0.850 3.628 8.653 1.00 90.12 260 LEU A O 1
ATOM 1999 N N . GLN A 1 261 ? -1.535 5.759 8.881 1.00 88.62 261 GLN A N 1
ATOM 2000 C CA . GLN A 1 261 ? -0.478 6.159 9.810 1.00 88.62 261 GLN A CA 1
ATOM 2001 C C . GLN A 1 261 ? -0.501 5.301 11.078 1.00 88.62 261 GLN A C 1
ATOM 2003 O O . GLN A 1 261 ? 0.510 4.720 11.455 1.00 88.62 261 GLN A O 1
ATOM 2008 N N . ASN A 1 262 ? -1.674 5.138 11.693 1.00 88.56 262 ASN A N 1
ATOM 2009 C CA . ASN A 1 262 ? -1.817 4.327 12.901 1.00 88.56 262 ASN A CA 1
ATOM 2010 C C . ASN A 1 262 ? -1.528 2.843 12.645 1.00 88.56 262 ASN A C 1
ATOM 2012 O O . ASN A 1 262 ? -0.960 2.184 13.506 1.00 88.56 262 ASN A O 1
ATOM 2016 N N . LEU A 1 263 ? -1.858 2.308 11.465 1.00 89.56 263 LEU A N 1
ATOM 2017 C CA . LEU A 1 263 ? -1.460 0.949 11.077 1.00 89.56 263 LEU A CA 1
ATOM 2018 C C . LEU A 1 263 ? 0.067 0.801 10.971 1.00 89.56 263 LEU A C 1
ATOM 2020 O O . LEU A 1 263 ? 0.598 -0.265 11.289 1.00 89.56 263 LEU A O 1
ATOM 2024 N N . ILE A 1 264 ? 0.777 1.845 10.530 1.00 85.94 264 ILE A N 1
ATOM 2025 C CA . ILE A 1 264 ? 2.247 1.875 10.517 1.00 85.94 264 ILE A CA 1
ATOM 2026 C C . ILE A 1 264 ? 2.781 1.953 11.956 1.00 85.94 264 ILE A C 1
ATOM 2028 O O . ILE A 1 264 ? 3.644 1.154 12.329 1.00 85.94 264 ILE A O 1
ATOM 2032 N N . ASP A 1 265 ? 2.228 2.850 12.773 1.00 83.94 265 ASP A N 1
ATOM 2033 C CA . ASP A 1 265 ? 2.675 3.125 14.144 1.00 83.94 265 ASP A CA 1
ATOM 2034 C C . ASP A 1 265 ? 2.338 2.017 15.140 1.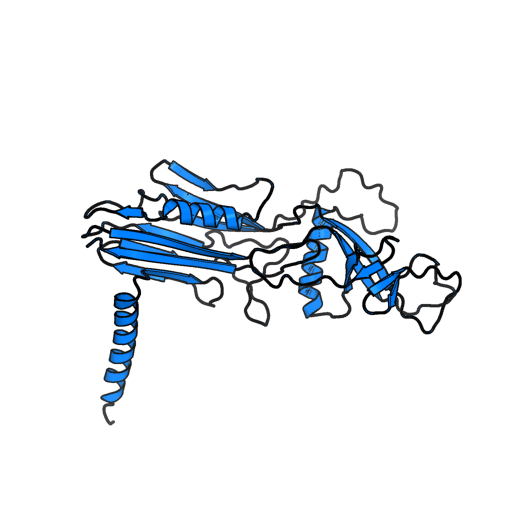00 83.94 265 ASP A C 1
ATOM 2036 O O . ASP A 1 265 ? 3.077 1.823 16.103 1.00 83.94 265 ASP A O 1
ATOM 2040 N N . GLN A 1 266 ? 1.288 1.229 14.898 1.00 84.38 266 GLN A N 1
ATOM 2041 C CA . GLN A 1 266 ? 0.905 0.089 15.737 1.00 84.38 266 GLN A CA 1
ATOM 2042 C C . GLN A 1 266 ? 2.036 -0.950 15.870 1.00 84.38 266 GLN A C 1
ATOM 2044 O O . GLN A 1 266 ? 2.075 -1.721 16.829 1.00 84.38 266 GLN A O 1
ATOM 2049 N N . LYS A 1 267 ? 3.004 -0.961 14.941 1.00 70.75 267 LYS A N 1
ATOM 2050 C CA . LYS A 1 267 ? 4.240 -1.747 15.086 1.00 70.75 267 LYS A CA 1
ATOM 2051 C C . LYS A 1 267 ? 5.102 -1.308 16.274 1.00 70.75 267 LYS A C 1
ATOM 2053 O O . LYS A 1 267 ? 5.835 -2.128 16.819 1.00 70.75 267 LYS A O 1
ATOM 2058 N N . ASN A 1 268 ? 5.040 -0.029 16.626 1.00 69.44 268 ASN A N 1
ATOM 2059 C CA . ASN A 1 268 ? 5.847 0.611 17.659 1.00 69.44 268 ASN A CA 1
ATOM 2060 C C . ASN A 1 268 ? 5.069 0.776 18.973 1.00 69.44 268 ASN A C 1
ATOM 2062 O O . ASN A 1 268 ? 5.673 0.681 20.039 1.00 69.44 268 ASN A O 1
ATOM 2066 N N . ASP A 1 269 ? 3.749 0.976 18.903 1.00 75.56 269 ASP A N 1
ATOM 2067 C CA . ASP A 1 269 ? 2.868 1.062 20.069 1.00 75.56 269 ASP A CA 1
ATOM 2068 C C . ASP A 1 269 ? 1.665 0.103 19.940 1.00 75.56 269 ASP A C 1
ATOM 2070 O O . ASP A 1 269 ? 0.706 0.389 19.217 1.00 75.56 269 ASP A O 1
ATOM 2074 N N . PRO A 1 270 ? 1.666 -1.034 20.664 1.00 73.25 270 PRO A N 1
ATOM 2075 C CA . PRO A 1 270 ? 0.586 -2.014 20.598 1.00 73.25 270 PRO A CA 1
ATOM 2076 C C . PRO A 1 270 ? -0.709 -1.545 21.282 1.00 73.25 270 PRO A C 1
ATOM 2078 O O . PRO A 1 270 ? -1.707 -2.266 21.233 1.00 73.25 270 PRO A O 1
ATOM 2081 N N . SER A 1 271 ? -0.711 -0.383 21.948 1.00 77.44 271 SER A N 1
ATOM 2082 C CA . SER A 1 271 ? -1.924 0.207 22.525 1.00 77.44 271 SER A CA 1
ATOM 2083 C C . SER A 1 271 ? -2.833 0.851 21.473 1.00 77.44 271 SER A C 1
ATOM 2085 O O . SER A 1 271 ? -4.027 1.019 21.730 1.00 77.44 271 SER A O 1
ATOM 2087 N N . ILE A 1 272 ? -2.302 1.137 20.279 1.00 82.06 272 ILE A N 1
ATOM 2088 C CA . ILE A 1 272 ? -3.072 1.592 19.122 1.00 82.06 272 ILE A CA 1
ATOM 2089 C C . ILE A 1 272 ? -3.846 0.400 18.556 1.00 82.06 272 ILE A C 1
ATOM 2091 O O . ILE A 1 272 ? -3.264 -0.613 18.164 1.00 82.06 272 ILE A O 1
ATOM 2095 N N . ILE A 1 273 ? -5.173 0.515 18.491 1.00 90.38 273 ILE A N 1
ATOM 2096 C CA . ILE A 1 273 ? -6.035 -0.558 17.991 1.00 90.38 273 ILE A CA 1
ATOM 2097 C C . ILE A 1 273 ? -6.780 -0.058 16.763 1.00 90.38 273 ILE A C 1
ATOM 2099 O O . ILE A 1 273 ? -7.813 0.606 16.859 1.00 90.38 273 ILE A O 1
ATOM 2103 N N . VAL A 1 274 ? -6.275 -0.426 15.591 1.00 92.62 274 VAL A N 1
ATOM 2104 C CA . VAL A 1 274 ? -7.011 -0.250 14.341 1.00 92.62 274 VAL A CA 1
ATOM 2105 C C . VAL A 1 274 ? -7.981 -1.412 14.166 1.00 92.62 274 VAL A C 1
ATOM 2107 O O . VAL A 1 274 ? -7.633 -2.579 14.363 1.00 92.62 274 VAL A O 1
ATOM 2110 N N . VAL A 1 275 ? -9.212 -1.094 13.783 1.00 93.94 275 VAL A N 1
ATOM 2111 C CA . VAL A 1 275 ? -10.287 -2.064 13.608 1.00 93.94 275 VAL A CA 1
ATOM 2112 C C . VAL A 1 275 ? -10.998 -1.899 12.272 1.00 93.94 275 VAL A C 1
ATOM 2114 O O . VAL A 1 275 ? -11.060 -0.816 11.694 1.00 93.94 275 VAL A O 1
ATOM 2117 N N . LEU A 1 276 ? -11.593 -2.993 11.811 1.00 94.50 276 LEU A N 1
ATOM 2118 C CA . LEU A 1 276 ? -12.447 -3.066 10.636 1.00 94.50 276 LEU A CA 1
ATOM 2119 C C . LEU A 1 276 ? -13.791 -3.669 11.041 1.00 94.50 276 LEU A C 1
ATOM 2121 O O . LEU A 1 276 ? -13.836 -4.665 11.764 1.00 94.50 276 LEU A O 1
ATOM 2125 N N . LYS A 1 277 ? -14.897 -3.101 10.562 1.00 93.00 277 LYS A N 1
ATOM 2126 C CA . LYS A 1 277 ? -16.228 -3.663 10.793 1.00 93.00 277 LYS A CA 1
ATOM 2127 C C . LYS A 1 277 ? -16.319 -5.080 10.241 1.00 93.00 277 LYS A C 1
ATOM 2129 O O . LYS A 1 277 ? -15.927 -5.355 9.107 1.00 93.00 277 LYS A O 1
ATOM 2134 N N . ASP A 1 278 ? -16.857 -5.986 11.046 1.00 92.00 278 ASP A N 1
ATOM 2135 C CA . ASP A 1 278 ? -17.033 -7.366 10.634 1.00 92.00 278 ASP A CA 1
ATOM 2136 C C . ASP A 1 278 ? -18.294 -7.511 9.779 1.00 92.00 278 ASP A C 1
ATOM 2138 O O . ASP A 1 278 ? -19.414 -7.496 10.279 1.00 92.00 278 ASP A O 1
ATOM 2142 N N . THR A 1 279 ? -18.105 -7.676 8.473 1.00 86.31 279 THR A N 1
ATOM 2143 C CA . THR A 1 279 ? -19.197 -7.849 7.507 1.00 86.31 279 THR A CA 1
ATOM 2144 C C . THR A 1 279 ? -19.930 -9.183 7.646 1.00 86.31 279 THR A C 1
ATOM 2146 O O . THR A 1 279 ? -21.018 -9.333 7.098 1.00 86.31 279 THR A O 1
ATOM 2149 N N . THR A 1 280 ? -19.373 -10.145 8.392 1.00 87.62 280 THR A N 1
ATOM 2150 C CA . THR A 1 280 ? -20.062 -11.409 8.703 1.00 87.62 280 THR A CA 1
ATOM 2151 C C . THR A 1 280 ? -21.092 -11.256 9.824 1.00 87.62 280 THR A C 1
ATOM 2153 O O . THR A 1 280 ? -21.978 -12.099 9.966 1.00 87.62 280 THR A O 1
ATOM 2156 N N . ASP A 1 281 ? -21.012 -10.171 10.601 1.00 88.00 281 ASP A N 1
ATOM 2157 C CA . ASP A 1 281 ? -21.984 -9.837 11.634 1.00 88.00 281 ASP A CA 1
ATOM 2158 C C . ASP A 1 281 ? -23.136 -9.005 11.052 1.00 88.00 281 ASP A C 1
ATOM 2160 O O . ASP A 1 281 ? -23.025 -7.800 10.816 1.00 88.00 281 ASP A O 1
ATOM 2164 N N . THR A 1 282 ? -24.289 -9.648 10.886 1.00 82.00 282 THR A N 1
ATOM 2165 C CA . THR A 1 282 ? -25.515 -9.013 10.379 1.00 82.00 282 THR A CA 1
ATOM 2166 C C . THR A 1 282 ? -26.119 -7.993 11.344 1.00 82.00 282 THR A C 1
ATOM 2168 O O . THR A 1 282 ? -26.931 -7.170 10.925 1.00 82.00 282 THR A O 1
ATOM 2171 N N . THR A 1 283 ? -25.714 -7.990 12.620 1.00 84.81 283 THR A N 1
ATOM 2172 C CA . THR A 1 283 ? -26.165 -6.981 13.590 1.00 84.81 283 THR A CA 1
ATOM 2173 C C . THR A 1 283 ? -25.434 -5.650 13.424 1.00 84.81 283 THR A C 1
ATOM 2175 O O . THR A 1 283 ? -25.910 -4.624 13.913 1.00 84.81 283 THR A O 1
ATOM 2178 N N . GLY A 1 284 ? -24.291 -5.650 12.724 1.00 82.00 284 GLY A N 1
ATOM 2179 C CA . GLY A 1 284 ? -23.474 -4.467 12.476 1.00 82.00 284 GLY A CA 1
ATOM 2180 C C . GLY A 1 284 ? -22.803 -3.889 13.725 1.00 82.00 284 GLY A C 1
ATOM 2181 O O . GLY A 1 284 ? -22.401 -2.725 13.690 1.00 82.00 284 GLY A O 1
ATOM 2182 N N . LYS A 1 285 ? -22.698 -4.673 14.806 1.00 89.94 285 LYS A N 1
ATOM 2183 C CA . LYS A 1 285 ? -22.204 -4.255 16.131 1.00 89.94 285 LYS A CA 1
ATOM 2184 C C . LYS A 1 285 ? -20.803 -4.767 16.449 1.00 89.94 285 LYS A C 1
ATOM 2186 O O . LYS A 1 285 ? -20.309 -4.555 17.558 1.00 89.94 285 LYS A O 1
ATOM 2191 N N . THR A 1 286 ? -20.179 -5.447 15.498 1.00 94.50 286 THR A N 1
ATOM 2192 C CA . THR A 1 286 ? -18.900 -6.113 15.701 1.00 94.50 286 THR A CA 1
ATOM 2193 C C . THR A 1 286 ? -17.821 -5.540 14.799 1.00 94.50 286 THR A C 1
ATOM 2195 O O . THR A 1 286 ? -18.024 -5.297 13.608 1.00 94.50 286 THR A O 1
ATOM 2198 N N . PHE A 1 287 ? -16.642 -5.374 15.382 1.00 95.38 287 PHE A N 1
ATOM 2199 C CA . PHE A 1 287 ? -15.404 -5.049 14.698 1.00 95.38 287 PHE A CA 1
ATOM 2200 C C . PHE A 1 287 ? -14.378 -6.162 14.918 1.00 95.38 287 PHE A C 1
ATOM 2202 O O . PHE A 1 287 ? -14.423 -6.897 15.904 1.00 95.38 287 PHE A O 1
ATOM 2209 N N . LYS A 1 288 ? -13.431 -6.288 13.998 1.00 93.19 288 LYS A N 1
ATOM 2210 C CA . LYS A 1 288 ? -12.320 -7.239 14.046 1.00 93.19 288 LYS A CA 1
ATOM 2211 C C . LYS A 1 288 ? -11.010 -6.524 13.746 1.00 93.19 288 LYS A C 1
ATOM 2213 O O . LYS A 1 288 ? -11.006 -5.438 13.168 1.00 93.19 288 LYS A O 1
ATOM 2218 N N . THR A 1 289 ? -9.899 -7.149 14.111 1.00 90.81 289 THR A N 1
ATOM 2219 C CA . THR A 1 289 ? -8.578 -6.695 13.672 1.00 90.81 289 THR A CA 1
ATOM 2220 C C . THR A 1 289 ? -8.476 -6.839 12.147 1.00 90.81 289 THR A C 1
ATOM 2222 O O . THR A 1 289 ? -8.872 -7.882 11.610 1.00 90.81 289 THR A O 1
ATOM 2225 N N . PRO A 1 290 ? -7.994 -5.812 11.430 1.00 90.69 290 PRO A N 1
ATOM 2226 C CA . PRO A 1 290 ? -7.806 -5.891 9.989 1.00 90.69 290 PRO A CA 1
ATOM 2227 C C . PRO A 1 290 ? -6.683 -6.871 9.631 1.00 90.69 290 PRO A C 1
ATOM 2229 O O . PRO A 1 290 ? -5.818 -7.181 10.448 1.00 90.69 290 PRO A O 1
ATOM 2232 N N . THR A 1 291 ? -6.697 -7.377 8.398 1.00 87.50 291 THR A N 1
ATOM 2233 C CA . THR A 1 291 ? -5.715 -8.364 7.922 1.00 87.50 291 THR A CA 1
ATOM 2234 C C . THR A 1 291 ? -4.768 -7.723 6.912 1.00 87.50 291 THR A C 1
ATOM 2236 O O . THR A 1 291 ? -5.210 -7.063 5.971 1.00 87.50 291 THR A O 1
ATOM 2239 N N . ALA A 1 292 ? -3.460 -7.911 7.095 1.00 86.12 292 ALA A N 1
ATOM 2240 C CA . ALA A 1 292 ? -2.477 -7.475 6.109 1.00 86.12 292 ALA A CA 1
ATOM 2241 C C . ALA A 1 292 ? -2.619 -8.319 4.833 1.00 86.12 292 ALA A C 1
ATOM 2243 O O . ALA A 1 292 ? -2.742 -9.543 4.908 1.00 86.12 292 ALA A O 1
ATOM 2244 N N . ALA A 1 293 ? -2.590 -7.679 3.666 1.00 81.06 293 ALA A N 1
ATOM 2245 C CA . ALA A 1 293 ? -2.608 -8.377 2.389 1.00 81.06 293 ALA A CA 1
ATOM 2246 C C . ALA A 1 293 ? -1.386 -9.307 2.277 1.00 81.06 293 ALA A C 1
ATOM 2248 O O . ALA A 1 293 ? -0.252 -8.899 2.537 1.00 81.06 293 ALA A O 1
ATOM 2249 N N . THR A 1 294 ? -1.627 -10.566 1.908 1.00 64.12 294 THR A N 1
ATOM 2250 C CA . THR A 1 294 ? -0.591 -11.606 1.804 1.00 64.12 294 THR A CA 1
ATOM 2251 C C . THR A 1 294 ? 0.005 -11.723 0.404 1.00 64.12 294 THR A C 1
ATOM 2253 O O . THR A 1 294 ? 1.107 -12.247 0.269 1.00 64.12 294 THR A O 1
ATOM 2256 N N . GLU A 1 295 ? -0.694 -11.231 -0.624 1.00 60.66 295 GLU A N 1
ATOM 2257 C CA . GLU A 1 295 ? -0.297 -11.352 -2.029 1.00 60.66 295 GLU A CA 1
ATOM 2258 C C . GLU A 1 295 ? -0.301 -9.995 -2.743 1.00 60.66 295 GLU A C 1
ATOM 2260 O O . GLU A 1 295 ? -1.114 -9.111 -2.470 1.00 60.66 295 GLU A O 1
ATOM 2265 N N . GLN A 1 296 ? 0.661 -9.836 -3.647 1.00 59.62 296 GLN A N 1
ATOM 2266 C CA . GLN A 1 296 ? 0.881 -8.647 -4.463 1.00 59.62 296 GLN A CA 1
ATOM 2267 C C . GLN A 1 296 ? -0.208 -8.576 -5.547 1.00 59.62 296 GLN A C 1
ATOM 2269 O O . GLN A 1 296 ? -0.304 -9.489 -6.359 1.00 59.62 296 GLN A O 1
ATOM 2274 N N . GLY A 1 297 ? -1.037 -7.526 -5.550 1.00 55.31 297 GLY A N 1
ATOM 2275 C CA . GLY A 1 297 ? -2.093 -7.330 -6.558 1.00 55.31 297 GLY A CA 1
ATOM 2276 C C . GLY A 1 297 ? -3.476 -7.895 -6.200 1.00 55.31 297 GLY A C 1
ATOM 2277 O O . GLY A 1 297 ? -4.468 -7.456 -6.774 1.00 55.31 297 GLY A O 1
ATOM 2278 N N . GLU A 1 298 ? -3.592 -8.794 -5.213 1.00 56.69 298 GLU A N 1
ATOM 2279 C CA . GLU A 1 298 ? -4.888 -9.325 -4.752 1.00 56.69 298 GLU A CA 1
ATOM 2280 C C . GLU A 1 298 ? -5.396 -8.603 -3.498 1.00 56.69 298 GLU A C 1
ATOM 2282 O O . GLU A 1 298 ? -5.377 -9.096 -2.363 1.00 56.69 298 GLU A O 1
ATOM 2287 N N . TYR A 1 299 ? -5.881 -7.389 -3.712 1.00 69.12 299 TYR A N 1
ATOM 2288 C CA . TYR A 1 299 ? -6.404 -6.539 -2.656 1.00 69.12 299 TYR A CA 1
ATOM 2289 C C . TYR A 1 299 ? -7.887 -6.837 -2.394 1.00 69.12 299 TYR A C 1
ATOM 2291 O O . TYR A 1 299 ? -8.776 -6.276 -3.028 1.00 69.12 299 TYR A O 1
ATOM 2299 N N . LYS A 1 300 ? -8.162 -7.759 -1.466 1.00 65.62 300 LYS A N 1
ATOM 2300 C CA . LYS A 1 300 ? -9.534 -8.086 -1.034 1.00 65.62 300 LYS A CA 1
ATOM 2301 C C . LYS A 1 300 ? -10.110 -7.000 -0.119 1.00 65.62 300 LYS A C 1
ATOM 2303 O O . LYS A 1 300 ? -9.367 -6.299 0.573 1.00 65.62 300 LYS A O 1
ATOM 2308 N N . ASP A 1 301 ? -11.437 -6.916 -0.068 1.00 69.19 301 ASP A N 1
ATOM 2309 C CA . ASP A 1 301 ? -12.163 -6.045 0.862 1.00 69.19 301 ASP A CA 1
ATOM 2310 C C . ASP A 1 301 ? -11.689 -6.258 2.305 1.00 69.19 301 ASP A C 1
ATOM 2312 O O . ASP A 1 301 ? -11.562 -7.390 2.779 1.00 69.19 301 ASP A O 1
ATOM 2316 N N . GLY A 1 302 ? -11.429 -5.161 3.018 1.00 73.88 302 GLY A N 1
ATOM 2317 C CA . GLY A 1 302 ? -10.963 -5.205 4.401 1.00 73.88 302 GLY A CA 1
ATOM 2318 C C . GLY A 1 302 ? -9.484 -5.554 4.612 1.00 73.88 302 GLY A C 1
ATOM 2319 O O . GLY A 1 302 ? -9.048 -5.631 5.764 1.00 73.88 302 GLY A O 1
ATOM 2320 N N . ASN A 1 303 ? -8.703 -5.745 3.545 1.00 87.38 303 ASN A N 1
ATOM 2321 C CA . ASN A 1 303 ? -7.252 -5.897 3.652 1.00 87.38 303 ASN A CA 1
ATOM 2322 C C . ASN A 1 303 ? -6.538 -4.540 3.619 1.00 87.38 303 ASN A C 1
ATOM 2324 O O . ASN A 1 303 ? -7.080 -3.546 3.143 1.00 87.38 303 ASN A O 1
ATOM 2328 N N . TYR A 1 304 ? -5.291 -4.506 4.080 1.00 90.69 304 TYR A N 1
ATOM 2329 C CA . TYR A 1 304 ? -4.416 -3.340 3.936 1.00 90.69 304 TYR A CA 1
ATOM 2330 C C . TYR A 1 304 ? -3.008 -3.744 3.493 1.00 90.69 304 TYR A C 1
ATOM 2332 O O . TYR A 1 304 ? -2.564 -4.866 3.739 1.00 90.69 304 TYR A O 1
ATOM 2340 N N . ASN A 1 305 ? -2.284 -2.814 2.876 1.00 89.50 305 ASN A N 1
ATOM 2341 C CA . ASN A 1 305 ? -0.860 -2.939 2.596 1.00 89.50 305 ASN A CA 1
ATOM 2342 C C . ASN A 1 305 ? -0.148 -1.613 2.889 1.00 89.50 305 ASN A C 1
ATOM 2344 O O . ASN A 1 305 ? -0.577 -0.565 2.418 1.00 89.50 305 ASN A O 1
ATOM 2348 N N . LEU A 1 306 ? 0.950 -1.672 3.644 1.00 90.12 306 LEU A N 1
ATOM 2349 C CA . LEU A 1 306 ? 1.703 -0.490 4.097 1.00 90.12 306 LEU A CA 1
ATOM 2350 C C . LEU A 1 306 ? 3.048 -0.323 3.384 1.00 90.12 306 LEU A C 1
ATOM 2352 O O . LEU A 1 306 ? 3.789 0.609 3.680 1.00 90.12 306 LEU A O 1
ATOM 2356 N N . TYR A 1 307 ? 3.397 -1.255 2.497 1.00 88.69 307 TYR A N 1
ATOM 2357 C CA . TYR A 1 307 ? 4.700 -1.283 1.844 1.00 88.69 307 TYR A CA 1
ATOM 2358 C C . TYR A 1 307 ? 4.589 -0.966 0.366 1.00 88.69 307 TYR A C 1
ATOM 2360 O O . TYR A 1 307 ? 3.597 -1.299 -0.282 1.00 88.69 307 TYR A O 1
ATOM 2368 N N . VAL A 1 308 ? 5.662 -0.408 -0.176 1.00 88.06 308 VAL A N 1
ATOM 2369 C CA . VAL A 1 308 ? 5.772 -0.082 -1.595 1.00 88.06 308 VAL A CA 1
ATOM 2370 C C . VAL A 1 308 ? 6.982 -0.788 -2.211 1.00 88.06 308 VAL A C 1
ATOM 2372 O O . VAL A 1 308 ? 7.995 -1.007 -1.550 1.00 88.06 308 VAL A O 1
ATOM 2375 N N . SER A 1 309 ? 6.902 -1.203 -3.472 1.00 87.50 309 SER A N 1
ATOM 2376 C CA . SER A 1 309 ? 8.058 -1.737 -4.197 1.00 87.50 309 SER A CA 1
ATOM 2377 C C . SER A 1 309 ? 7.936 -1.519 -5.697 1.00 87.50 309 SER A C 1
ATOM 2379 O O . SER A 1 309 ? 6.834 -1.473 -6.236 1.00 87.50 309 SER A O 1
ATOM 2381 N N . PHE A 1 310 ? 9.078 -1.400 -6.368 1.00 86.88 310 PHE A N 1
ATOM 238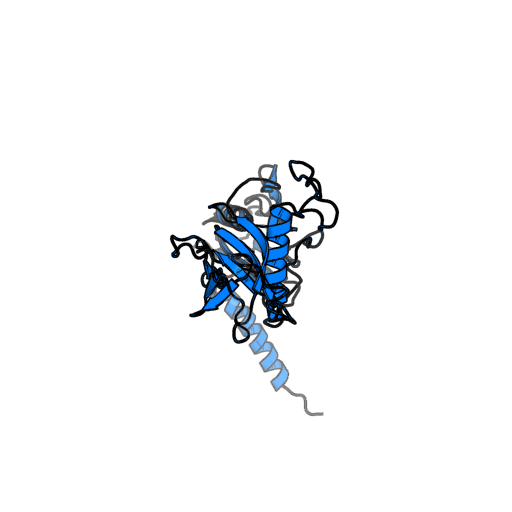2 C CA . PHE A 1 310 ? 9.168 -1.281 -7.815 1.00 86.88 310 PHE A CA 1
ATOM 2383 C C . PHE A 1 310 ? 10.463 -1.931 -8.303 1.00 86.88 310 PHE A C 1
ATOM 2385 O O . PHE A 1 310 ? 11.564 -1.513 -7.941 1.00 86.88 310 PHE A O 1
ATOM 2392 N N . ASN A 1 311 ? 10.326 -2.958 -9.134 1.00 87.06 311 ASN A N 1
ATOM 2393 C CA . ASN A 1 311 ? 11.432 -3.727 -9.681 1.00 87.06 311 ASN A CA 1
ATOM 2394 C C . ASN A 1 311 ? 11.304 -3.756 -11.201 1.00 87.06 311 ASN A C 1
ATOM 2396 O O . ASN A 1 311 ? 10.380 -4.374 -11.729 1.00 87.06 311 ASN A O 1
ATOM 2400 N N . LEU A 1 312 ? 12.248 -3.127 -11.892 1.00 85.12 312 LEU A N 1
ATOM 2401 C CA . LEU A 1 312 ? 12.315 -3.101 -13.349 1.00 85.12 312 LEU A CA 1
ATOM 2402 C C . LEU A 1 312 ? 13.444 -4.018 -13.808 1.00 85.12 312 LEU A C 1
ATOM 2404 O O . LEU A 1 312 ? 14.587 -3.880 -13.375 1.00 85.12 312 LEU A O 1
ATOM 2408 N N . LYS A 1 313 ? 13.138 -4.929 -14.724 1.00 84.62 313 LYS A N 1
ATOM 2409 C CA . LYS A 1 313 ? 14.121 -5.777 -15.391 1.00 84.62 313 LYS A CA 1
ATOM 2410 C C . LYS A 1 313 ? 14.051 -5.525 -16.890 1.00 84.62 313 LYS A C 1
ATOM 2412 O O . LYS A 1 313 ? 12.990 -5.695 -17.474 1.00 84.62 313 LYS A O 1
ATOM 2417 N N . VAL A 1 314 ? 15.177 -5.162 -17.496 1.00 80.62 314 VAL A N 1
ATOM 2418 C CA . VAL A 1 314 ? 15.323 -4.964 -18.942 1.00 80.62 314 VAL A CA 1
ATOM 2419 C C . VAL A 1 314 ? 16.271 -6.020 -19.499 1.00 80.62 314 VAL A C 1
ATOM 2421 O O . VAL A 1 314 ? 17.351 -6.278 -18.958 1.00 80.62 314 VAL A O 1
ATOM 2424 N N . ILE A 1 315 ? 15.843 -6.644 -20.584 1.00 80.81 315 ILE A N 1
ATOM 2425 C CA . ILE A 1 315 ? 16.529 -7.725 -21.283 1.00 80.81 315 ILE A CA 1
ATOM 2426 C C . ILE A 1 315 ? 16.703 -7.262 -22.724 1.00 80.81 315 ILE A C 1
ATOM 2428 O O . ILE A 1 315 ? 15.762 -6.746 -23.322 1.00 80.81 315 ILE A O 1
ATOM 2432 N N . ALA A 1 316 ? 17.893 -7.453 -23.282 1.00 78.12 316 ALA A N 1
ATOM 2433 C CA . ALA A 1 316 ? 18.101 -7.309 -24.713 1.00 78.12 316 ALA A CA 1
ATOM 2434 C C . ALA A 1 316 ? 18.760 -8.575 -25.263 1.00 78.12 316 ALA A C 1
ATOM 2436 O O . ALA A 1 316 ? 19.523 -9.254 -24.578 1.00 78.12 316 ALA A O 1
ATOM 2437 N N . SER A 1 317 ? 18.442 -8.917 -26.500 1.00 79.56 317 SER A N 1
ATOM 2438 C CA . SER A 1 317 ? 18.954 -10.112 -27.166 1.00 79.56 317 SER A CA 1
ATOM 2439 C C . SER A 1 317 ? 19.232 -9.805 -28.624 1.00 79.56 317 SER A C 1
ATOM 2441 O O . SER A 1 317 ? 18.501 -9.039 -29.248 1.00 79.56 317 SER A O 1
ATOM 2443 N N . GLN A 1 318 ? 20.292 -10.399 -29.160 1.00 79.38 318 GLN A N 1
ATOM 2444 C CA . GLN A 1 318 ? 20.583 -10.345 -30.584 1.00 79.38 318 GLN A CA 1
ATOM 2445 C C . GLN A 1 318 ? 19.567 -11.207 -31.352 1.00 79.38 318 GLN A C 1
ATOM 2447 O O . GLN A 1 318 ? 19.171 -12.265 -30.871 1.00 79.38 318 GLN A O 1
ATOM 2452 N N . GLU A 1 319 ? 19.126 -10.722 -32.511 1.00 77.56 319 GLU A N 1
ATOM 2453 C CA . GLU A 1 319 ? 18.334 -11.495 -33.475 1.00 77.56 319 GLU A CA 1
ATOM 2454 C C . GLU A 1 319 ? 19.320 -12.382 -34.257 1.00 77.56 319 GLU A C 1
ATOM 2456 O O . GLU A 1 319 ? 20.317 -11.858 -34.770 1.00 77.56 319 GLU A O 1
ATOM 2461 N N . ASP A 1 320 ? 19.086 -13.699 -34.266 1.00 62.62 320 ASP A N 1
ATOM 2462 C CA . ASP A 1 320 ? 19.917 -14.687 -34.980 1.00 62.62 320 ASP A CA 1
ATOM 2463 C C . ASP A 1 320 ? 19.894 -14.488 -36.508 1.00 62.62 320 ASP A C 1
ATOM 2465 O O . ASP A 1 320 ? 18.811 -14.185 -37.068 1.00 62.62 320 ASP A O 1
#

Foldseek 3Di:
DDPPPPVVVVVVVVVVVVVVCCVPPLFQFKDWLLDQDQRWRWHQDQFKTKTKGDHQANDADPVSFGFDAAWDKADPQHIWIFIWTFGQFKWAKAKAKDKFAWWFFFAKKFWKFWDPPDDQVPDDAQFWFFDDPQKTFRHRDPGDDPPTTTIGTDFIAGADRQTDGQKAKWKWDFALVGIDTQDPDDDGDHNVCSVRCLQRVLRPRHIDGGRDIPRHNSRRHGIGMIMTGNHPDPPPVPDFDDDPPDDGRDDNVRRVSVLLNLVVCCVVPVSIAMWGFDPVDPVSRMIHGAAADPDGPPRDHRYTHRGIIMMMIMGMDGDD

Sequence (320 aa):
MKKNKSIKIVTFLFVAMFVTTTLVSNVFAQYISNTDKDDSAGIAQWGVVTSAKGSLFTQKDATGKNIIYPGDKSKDTGLTINISGTPQVNGVITATVKHQNIFLGAGQWGLMTKQEDMSSAKYKANTYYTLSNGKYVLDTSSVFTASKTYYMLENNVTVDTSGYWPVNFKLTGESSTGYVESDSNKTKTDTLDGVSGTIEAALFDSLFKANENLAYKYGLHNQSITWEWQNCTSDCSKGISVIEGESTPLCDNCKRDVILQNLIDQKNDPSIIVVLKDTTDTTGKTFKTPTAATEQGEYKDGNYNLYVSFNLKVIASQED

Mean predicted aligned error: 11.36 Å

Radius of gyration: 26.38 Å; Cα contacts (8 Å, |Δi|>4): 654; chains: 1; bounding box: 85×39×74 Å

pLDDT: mean 76.61, std 17.69, range [30.62, 96.44]